Protein AF-A0A3S1BGU8-F1 (afdb_monomer_lite)

Structure (mmCIF, N/CA/C/O backbone):
data_AF-A0A3S1BGU8-F1
#
_entry.id   AF-A0A3S1BGU8-F1
#
loop_
_atom_site.group_PDB
_atom_site.id
_atom_site.type_symbol
_atom_site.label_atom_id
_atom_site.label_alt_id
_atom_site.label_comp_id
_atom_site.label_asym_id
_atom_site.label_entity_id
_atom_site.label_seq_id
_atom_site.pdbx_PDB_ins_code
_atom_site.Cartn_x
_atom_site.Cartn_y
_atom_site.Cartn_z
_atom_site.occupancy
_atom_site.B_iso_or_equiv
_atom_site.auth_seq_id
_atom_site.auth_comp_id
_atom_site.auth_asym_id
_atom_site.auth_atom_id
_atom_site.pdbx_PDB_model_num
ATOM 1 N N . MET A 1 1 ? -19.233 25.186 6.691 1.00 84.12 1 MET A N 1
ATOM 2 C CA . MET A 1 1 ? -18.270 24.069 6.848 1.00 84.12 1 MET A CA 1
ATOM 3 C C . MET A 1 1 ? -17.577 23.660 5.546 1.00 84.12 1 MET A C 1
ATOM 5 O O . MET A 1 1 ? -16.380 23.879 5.457 1.00 84.12 1 MET A O 1
ATOM 9 N N . MET A 1 2 ? -18.257 23.055 4.556 1.00 88.38 2 MET A N 1
ATOM 10 C CA . MET A 1 2 ? -17.567 22.490 3.374 1.00 88.38 2 MET A CA 1
ATOM 11 C C . MET A 1 2 ? -16.872 23.553 2.510 1.00 88.38 2 MET A C 1
ATOM 13 O O . MET A 1 2 ? -15.667 23.455 2.306 1.00 88.38 2 MET A O 1
ATOM 17 N N . ALA A 1 3 ? -17.598 24.595 2.090 1.00 91.06 3 ALA A N 1
ATOM 18 C CA . ALA A 1 3 ? -17.027 25.703 1.318 1.00 91.06 3 ALA A CA 1
ATOM 19 C C . ALA A 1 3 ? -15.934 26.458 2.098 1.00 91.06 3 ALA A C 1
ATOM 21 O O . ALA A 1 3 ? -14.850 26.694 1.585 1.00 91.06 3 ALA A O 1
ATOM 22 N N . GLU A 1 4 ? -16.184 26.760 3.373 1.00 92.56 4 GLU A N 1
ATOM 23 C CA . GLU A 1 4 ? -15.246 27.501 4.235 1.00 92.56 4 GLU A CA 1
ATOM 24 C C . GLU A 1 4 ? -13.922 26.764 4.484 1.00 92.56 4 GLU A C 1
ATOM 26 O O . GLU A 1 4 ? -12.903 27.404 4.716 1.00 92.56 4 GLU A O 1
ATOM 31 N N . ASN A 1 5 ? -13.929 25.426 4.457 1.00 90.12 5 ASN A N 1
ATOM 32 C CA . ASN A 1 5 ? -12.749 24.601 4.730 1.00 90.12 5 ASN A CA 1
ATOM 33 C C . ASN A 1 5 ? -12.210 23.903 3.472 1.00 90.12 5 ASN A C 1
ATOM 35 O O . ASN A 1 5 ? -11.378 23.006 3.592 1.00 90.12 5 ASN A O 1
ATOM 39 N N . ASN A 1 6 ? -12.681 24.286 2.278 1.00 91.12 6 ASN A N 1
ATOM 40 C CA . ASN A 1 6 ? -12.295 23.679 0.998 1.00 91.12 6 ASN A CA 1
ATOM 41 C C . ASN A 1 6 ? -12.425 22.143 0.980 1.00 91.12 6 ASN A C 1
ATOM 43 O O . ASN A 1 6 ? -11.588 21.432 0.422 1.00 91.12 6 ASN A O 1
ATOM 47 N N . ILE A 1 7 ? -13.477 21.616 1.608 1.00 91.62 7 ILE A N 1
ATOM 48 C CA . ILE A 1 7 ? -13.770 20.180 1.604 1.00 91.62 7 ILE A CA 1
ATOM 49 C C . ILE A 1 7 ? -14.556 19.856 0.334 1.00 91.62 7 ILE A C 1
ATOM 51 O O . ILE A 1 7 ? -15.540 20.525 0.023 1.00 91.62 7 ILE A O 1
ATOM 55 N N . SER A 1 8 ? -14.148 18.803 -0.379 1.00 93.00 8 SER A N 1
ATOM 56 C CA . SER A 1 8 ? -14.848 18.344 -1.583 1.00 93.00 8 SER A CA 1
ATOM 57 C C . SER A 1 8 ? -16.317 18.026 -1.292 1.00 93.00 8 SER A C 1
ATOM 59 O O . SER A 1 8 ? -16.625 17.227 -0.403 1.00 93.00 8 SER A O 1
ATOM 61 N N . PHE A 1 9 ? -17.226 18.579 -2.102 1.00 92.94 9 PHE A N 1
ATOM 62 C CA . PHE A 1 9 ? -18.659 18.270 -2.035 1.00 92.94 9 PHE A CA 1
ATOM 63 C C . PHE A 1 9 ? -18.966 16.785 -2.276 1.00 92.94 9 PHE A C 1
ATOM 65 O O . PHE A 1 9 ? -20.016 16.306 -1.856 1.00 92.94 9 PHE A O 1
ATOM 72 N N . TYR A 1 10 ? -18.028 16.029 -2.859 1.00 94.69 10 TYR A N 1
ATOM 73 C CA . TYR A 1 10 ? -18.126 14.574 -2.993 1.00 94.69 10 TYR A CA 1
ATOM 74 C C . TYR A 1 10 ? -18.288 13.856 -1.641 1.00 94.69 10 TYR A C 1
ATOM 76 O O . TYR A 1 10 ? -18.897 12.794 -1.566 1.00 94.69 10 TYR A O 1
ATOM 84 N N . VAL A 1 11 ? -17.782 14.442 -0.549 1.00 94.50 11 VAL A N 1
ATOM 85 C CA . VAL A 1 11 ? -17.866 13.859 0.801 1.00 94.50 11 VAL A CA 1
ATOM 86 C C . VAL A 1 11 ? -19.233 14.113 1.456 1.00 94.50 11 VAL A C 1
ATOM 88 O O . VAL A 1 11 ? -19.578 13.444 2.432 1.00 94.50 11 VAL A O 1
ATOM 91 N N . ALA A 1 12 ? -20.045 15.035 0.923 1.00 93.81 12 ALA A N 1
ATOM 92 C CA . ALA A 1 12 ? -21.294 15.467 1.550 1.00 93.81 12 ALA A CA 1
ATOM 93 C C . ALA A 1 12 ? -22.254 14.310 1.901 1.00 93.81 12 ALA A C 1
ATOM 95 O O . ALA A 1 12 ? -22.722 14.284 3.041 1.00 93.81 12 ALA A O 1
ATOM 96 N N . PRO A 1 13 ? -22.519 13.315 1.025 1.00 95.44 13 PRO A N 1
ATOM 97 C CA . PRO A 1 13 ? -23.411 12.206 1.369 1.00 95.44 13 PRO A CA 1
ATOM 98 C C . PRO A 1 13 ? -22.922 11.410 2.585 1.00 95.44 13 PRO A C 1
ATOM 100 O O . PRO A 1 13 ? -23.698 11.131 3.498 1.00 95.44 13 PRO A O 1
ATOM 103 N N . LYS A 1 14 ? -21.615 11.115 2.646 1.00 94.81 14 LYS A N 1
ATOM 104 C CA . LYS A 1 14 ? -21.026 10.350 3.752 1.00 94.81 14 LYS A CA 1
ATOM 105 C C . LYS A 1 14 ? -21.014 11.138 5.057 1.00 94.81 14 LYS A C 1
ATOM 107 O O . LYS A 1 14 ? -21.233 10.577 6.127 1.00 94.81 14 LYS A O 1
ATOM 112 N N . LEU A 1 15 ? -20.810 12.450 4.963 1.00 92.81 15 LEU A N 1
ATOM 113 C CA . LEU A 1 15 ? -20.942 13.353 6.098 1.00 92.81 15 LEU A CA 1
ATOM 114 C C . LEU A 1 15 ? -22.376 13.355 6.650 1.00 92.81 15 LEU A C 1
ATOM 116 O O . LEU A 1 15 ? -22.554 13.303 7.863 1.00 92.81 15 LEU A O 1
ATOM 120 N N . PHE A 1 16 ? -23.398 13.376 5.788 1.00 93.44 16 PHE A N 1
ATOM 121 C CA . PHE A 1 16 ? -24.792 13.303 6.235 1.00 93.44 16 PHE A CA 1
ATOM 122 C C . PHE A 1 16 ? -25.124 11.973 6.919 1.00 93.44 16 PHE A C 1
ATOM 124 O O . PHE A 1 16 ? -25.859 11.978 7.905 1.00 93.44 16 PHE A O 1
ATOM 131 N N . GLU A 1 17 ? -24.581 10.849 6.445 1.00 96.25 17 GLU A N 1
ATOM 132 C CA . GLU A 1 17 ? -24.692 9.564 7.151 1.00 96.25 17 GLU A CA 1
ATOM 133 C C . GLU A 1 17 ? -24.092 9.646 8.558 1.00 96.25 17 GLU A C 1
ATOM 135 O O . GLU A 1 17 ? -24.761 9.288 9.524 1.00 96.25 17 GLU A O 1
ATOM 140 N N . LEU A 1 18 ? -22.875 10.185 8.686 1.00 92.06 18 LEU A N 1
ATOM 141 C CA . LEU A 1 18 ? -22.220 10.361 9.983 1.00 92.06 18 LEU A CA 1
ATOM 142 C C . LEU A 1 18 ? -23.052 11.238 10.926 1.00 92.06 18 LEU A C 1
ATOM 144 O O . LEU A 1 18 ? -23.258 10.869 12.077 1.00 92.06 18 LEU A O 1
ATOM 148 N N . ILE A 1 19 ? -23.572 12.368 10.439 1.00 91.25 19 ILE A N 1
ATOM 149 C CA . ILE A 1 19 ? -24.415 13.270 11.237 1.00 91.25 19 ILE A CA 1
ATOM 150 C C . ILE A 1 19 ? -25.668 12.543 11.741 1.00 91.25 19 ILE A C 1
ATOM 152 O O . ILE A 1 19 ? -26.011 12.670 12.916 1.00 91.25 19 ILE A O 1
ATOM 156 N N . ARG A 1 20 ? -26.338 11.758 10.886 1.00 94.75 20 ARG A N 1
ATOM 157 C CA . ARG A 1 20 ? -27.518 10.975 11.289 1.00 94.75 20 ARG A CA 1
ATOM 158 C C . ARG A 1 20 ? -27.172 9.953 12.364 1.00 94.75 20 ARG A C 1
ATOM 160 O O . ARG A 1 20 ? -27.894 9.861 13.352 1.00 94.75 20 ARG A O 1
ATOM 167 N N . GLU A 1 21 ? -26.070 9.228 12.206 1.00 94.44 21 GLU A N 1
ATOM 168 C CA . GLU A 1 21 ? -25.612 8.263 13.208 1.00 94.44 21 GLU A CA 1
ATOM 169 C C . GLU A 1 21 ? -25.281 8.940 14.543 1.00 94.44 21 GLU A C 1
ATOM 171 O O . GLU A 1 21 ? -25.770 8.505 15.583 1.00 94.44 21 GLU A O 1
ATOM 176 N N . CYS A 1 22 ? -24.544 10.053 14.526 1.00 90.44 22 CYS A N 1
ATOM 177 C CA . CYS A 1 22 ? -24.235 10.815 15.736 1.00 90.44 22 CYS A CA 1
ATOM 178 C C . CYS A 1 22 ? -25.489 11.401 16.406 1.00 90.44 22 CYS A C 1
ATOM 180 O O . CYS A 1 22 ? -25.532 11.512 17.627 1.00 90.44 22 CYS A O 1
ATOM 182 N N . SER A 1 23 ? -26.523 11.750 15.633 1.00 92.50 23 SER A N 1
ATOM 183 C CA . SER A 1 23 ? -27.773 12.308 16.168 1.00 92.50 23 SER A CA 1
ATOM 184 C C . SER A 1 23 ? -28.643 11.303 16.933 1.00 92.50 23 SER A C 1
ATOM 186 O O . SER A 1 23 ? -29.589 11.714 17.603 1.00 92.50 23 SER A O 1
ATOM 188 N N . LYS A 1 24 ? -28.323 9.999 16.876 1.00 96.19 24 LYS A N 1
ATOM 189 C CA . LYS A 1 24 ? -29.040 8.954 17.628 1.00 96.19 24 LYS A CA 1
ATOM 190 C C . LYS A 1 24 ? -28.875 9.083 19.144 1.00 96.19 24 LYS A C 1
ATOM 192 O O . LYS A 1 24 ? -29.743 8.613 19.873 1.00 96.19 24 LYS A O 1
ATOM 197 N N . ASP A 1 25 ? -27.805 9.731 19.609 1.00 95.25 25 ASP A N 1
ATOM 198 C CA . ASP A 1 25 ? -27.589 10.064 21.021 1.00 95.25 25 ASP A CA 1
ATOM 199 C C . ASP A 1 25 ? -27.311 11.573 21.175 1.00 95.25 25 ASP A C 1
ATOM 201 O O . ASP A 1 25 ? -26.157 12.018 21.132 1.00 95.25 25 ASP A O 1
ATOM 205 N N . PRO A 1 26 ? -28.368 12.388 21.351 1.00 91.75 26 PRO A N 1
ATOM 206 C CA . PRO A 1 26 ? -28.236 13.836 21.483 1.00 91.75 26 PRO A CA 1
ATOM 207 C C . PRO A 1 26 ? -27.404 14.270 22.694 1.00 91.75 26 PRO A C 1
ATOM 209 O O . PRO A 1 26 ? -26.744 15.306 22.638 1.00 91.75 26 PRO A O 1
ATOM 212 N N . ASN A 1 27 ? -27.415 13.487 23.778 1.00 93.88 27 ASN A N 1
ATOM 213 C CA . ASN A 1 27 ? -26.681 13.814 24.999 1.00 93.88 27 ASN A CA 1
ATOM 214 C C . ASN A 1 27 ? -25.179 13.614 24.786 1.00 93.88 27 ASN A C 1
ATOM 216 O O . ASN A 1 27 ? -24.385 14.503 25.103 1.00 93.88 27 ASN A O 1
ATOM 220 N N . ALA A 1 28 ? -24.789 12.484 24.186 1.00 90.00 28 ALA A N 1
ATOM 221 C CA . ALA A 1 28 ? -23.401 12.243 23.809 1.00 90.00 28 ALA A CA 1
ATOM 222 C C . ALA A 1 28 ? -22.912 13.303 22.812 1.00 90.00 28 ALA A C 1
ATOM 224 O O . ALA A 1 28 ? -21.849 13.890 23.026 1.00 90.00 28 ALA A O 1
ATOM 225 N N . LEU A 1 29 ? -23.710 13.613 21.781 1.00 90.06 29 LEU A N 1
ATOM 226 C CA . LEU A 1 29 ? -23.387 14.632 20.779 1.00 90.06 29 LEU A CA 1
ATOM 227 C C . LEU A 1 29 ? -23.178 16.021 21.397 1.00 90.06 29 LEU A C 1
ATOM 229 O O . LEU A 1 29 ? -22.225 16.705 21.037 1.00 90.06 29 LEU A O 1
ATOM 233 N N . ALA A 1 30 ? -24.022 16.428 22.346 1.00 92.00 30 ALA A N 1
ATOM 234 C CA . ALA A 1 30 ? -23.887 17.715 23.029 1.00 92.00 30 ALA A CA 1
ATOM 235 C C . ALA A 1 30 ? -22.629 17.794 23.911 1.00 92.00 30 ALA A C 1
ATOM 237 O O . ALA A 1 30 ? -22.101 18.880 24.142 1.00 92.00 30 ALA A O 1
ATOM 238 N N . SER A 1 31 ? -22.145 16.651 24.401 1.00 90.25 31 SER A N 1
ATOM 239 C CA . SER A 1 31 ? -20.952 16.569 25.249 1.00 90.25 31 SER A CA 1
ATOM 240 C C . SER A 1 31 ? -19.644 16.376 24.473 1.00 90.25 31 SER A C 1
ATOM 242 O O . SER A 1 31 ? -18.562 16.496 25.053 1.00 90.25 31 SER A O 1
ATOM 244 N N . VAL A 1 32 ? -19.715 16.051 23.175 1.00 86.94 32 VAL A N 1
ATOM 245 C CA . VAL A 1 32 ? -18.527 15.697 22.396 1.00 86.94 32 VAL A CA 1
ATOM 246 C C . VAL A 1 32 ? -17.694 16.942 22.094 1.00 86.94 32 VAL A C 1
ATOM 248 O O . VAL A 1 32 ? -18.168 17.929 21.538 1.00 86.94 32 VAL A O 1
ATOM 251 N N . SER A 1 33 ? -16.412 16.884 22.440 1.00 88.25 33 SER A N 1
ATOM 252 C CA . SER A 1 33 ? -15.420 17.883 22.059 1.00 88.25 33 SER A CA 1
ATOM 253 C C . SER A 1 33 ? -14.175 17.159 21.582 1.00 88.25 33 SER A C 1
ATOM 255 O O . SER A 1 33 ? -13.709 16.208 22.214 1.00 88.25 33 SER A O 1
ATOM 257 N N . LEU A 1 34 ? -13.664 17.572 20.427 1.00 88.56 34 LEU A N 1
ATOM 258 C CA . LEU A 1 34 ? -12.485 16.975 19.827 1.00 88.56 34 LEU A CA 1
ATOM 259 C C . LEU A 1 34 ? -11.652 18.070 19.176 1.00 88.56 34 LEU A C 1
ATOM 261 O O . LEU A 1 34 ? -11.988 18.578 18.108 1.00 88.56 34 LEU A O 1
ATOM 265 N N . ASP A 1 35 ? -10.552 18.436 19.824 1.00 93.50 35 ASP A N 1
ATOM 266 C CA . ASP A 1 35 ? -9.579 19.330 19.219 1.00 93.50 35 ASP A CA 1
ATOM 267 C C . ASP A 1 35 ? -8.741 18.593 18.161 1.00 93.50 35 ASP A C 1
ATOM 269 O O . ASP A 1 35 ? -8.677 17.360 18.102 1.00 93.50 35 ASP A O 1
ATOM 273 N N . ARG A 1 36 ? -8.053 19.370 17.322 1.00 94.06 36 ARG A N 1
ATOM 274 C CA . ARG A 1 36 ? -7.229 18.854 16.223 1.00 94.06 36 ARG A CA 1
ATOM 275 C C . ARG A 1 36 ? -6.147 17.874 16.694 1.00 94.06 36 ARG A C 1
ATOM 277 O O . ARG A 1 36 ? -5.895 16.883 16.010 1.00 94.06 36 ARG A O 1
ATOM 284 N N . CYS A 1 37 ? -5.484 18.147 17.817 1.00 94.50 37 CYS A N 1
ATOM 285 C CA . CYS A 1 37 ? -4.396 17.307 18.316 1.00 94.50 37 CYS A CA 1
ATOM 286 C C . CYS A 1 37 ? -4.945 15.987 18.857 1.00 94.50 37 CYS A C 1
ATOM 288 O O . CYS A 1 37 ? -4.414 14.926 18.524 1.00 94.50 37 CYS A O 1
ATOM 290 N N . THR A 1 38 ? -6.047 16.034 19.605 1.00 94.25 38 THR A N 1
ATOM 291 C CA . THR A 1 38 ? -6.728 14.826 20.085 1.00 94.25 38 THR A CA 1
ATOM 292 C C . THR A 1 38 ? -7.284 13.996 18.926 1.00 94.25 38 THR A C 1
ATOM 294 O O . THR A 1 38 ? -7.137 12.772 18.934 1.00 94.25 38 THR A O 1
ATOM 297 N N . ALA A 1 39 ? -7.855 14.630 17.896 1.00 93.75 39 ALA A N 1
ATOM 298 C CA . ALA A 1 39 ? -8.300 13.948 16.680 1.00 93.75 39 ALA A CA 1
ATOM 299 C C . ALA A 1 39 ? -7.140 13.219 15.989 1.00 93.75 39 ALA A C 1
ATOM 301 O O . ALA A 1 39 ? -7.226 12.018 15.742 1.00 93.75 39 ALA A O 1
ATOM 302 N N . ALA A 1 40 ? -6.030 13.920 15.731 1.00 94.56 40 ALA A N 1
ATOM 303 C CA . ALA A 1 40 ? -4.852 13.342 15.089 1.00 94.56 40 ALA A CA 1
ATOM 304 C C . ALA A 1 40 ? -4.254 12.187 15.908 1.00 94.56 40 ALA A C 1
ATOM 306 O O . ALA A 1 40 ? -3.910 11.144 15.352 1.00 94.56 40 ALA A O 1
ATOM 307 N N . TYR A 1 41 ? -4.176 12.345 17.232 1.00 95.44 41 TYR A N 1
ATOM 308 C CA . TYR A 1 41 ? -3.692 11.306 18.135 1.00 95.44 41 TYR A CA 1
ATOM 309 C C . TYR A 1 41 ? -4.581 10.057 18.089 1.00 95.44 41 TYR A C 1
ATOM 311 O O . TYR A 1 41 ? -4.076 8.955 17.887 1.00 95.44 41 TYR A O 1
ATOM 319 N N . LYS A 1 42 ? -5.906 10.214 18.217 1.00 95.06 42 LYS A N 1
ATOM 320 C CA . LYS A 1 42 ? -6.861 9.093 18.169 1.00 95.06 42 LYS A CA 1
ATOM 321 C C . LYS A 1 42 ? -6.887 8.410 16.803 1.00 95.06 42 LYS A C 1
ATOM 323 O O . LYS A 1 42 ? -7.005 7.189 16.743 1.00 95.06 42 LYS A O 1
ATOM 328 N N . LEU A 1 43 ? -6.749 9.168 15.716 1.00 94.38 43 LEU A N 1
ATOM 329 C CA . LEU A 1 43 ? -6.641 8.603 14.372 1.00 94.38 43 LEU A CA 1
ATOM 330 C C . LEU A 1 43 ? -5.374 7.759 14.229 1.00 94.38 43 LEU A C 1
ATOM 332 O O . LEU A 1 43 ? -5.460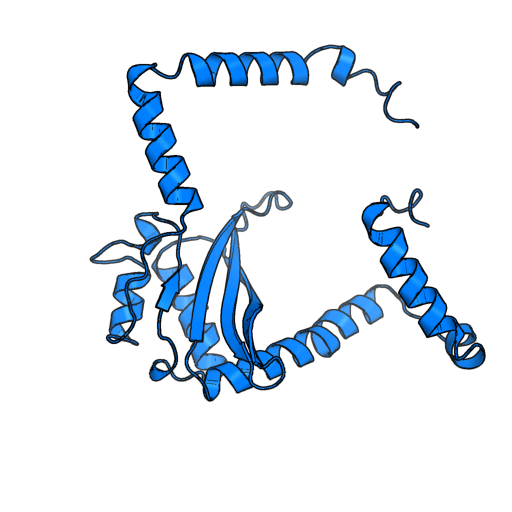 6.618 13.789 1.00 94.38 43 LEU A O 1
ATOM 336 N N . LYS A 1 44 ? -4.217 8.284 14.646 1.00 91.50 44 LYS A N 1
ATOM 337 C CA . LYS A 1 44 ? -2.930 7.595 14.495 1.00 91.50 44 LYS A CA 1
ATOM 338 C C . LYS A 1 44 ? -2.786 6.388 15.424 1.00 91.50 44 LYS A C 1
ATOM 340 O O . LYS A 1 44 ? -2.412 5.316 14.970 1.00 91.50 44 LYS A O 1
ATOM 345 N N . TYR A 1 45 ? -3.060 6.562 16.712 1.00 93.88 45 TYR A N 1
ATOM 346 C CA . TYR A 1 45 ? -2.762 5.555 17.739 1.00 93.88 45 TYR A CA 1
ATOM 347 C C . TYR A 1 45 ? -3.979 4.740 18.181 1.00 93.88 45 TYR A C 1
ATOM 349 O O . TYR A 1 45 ? -3.829 3.794 18.944 1.00 93.88 45 TYR A O 1
ATOM 357 N N . GLY A 1 46 ? -5.182 5.111 17.741 1.00 94.88 46 GLY A N 1
ATOM 358 C CA . GLY A 1 46 ? -6.399 4.339 17.974 1.00 94.88 46 GLY A CA 1
ATOM 359 C C . GLY A 1 46 ? -6.851 3.648 16.696 1.00 94.88 46 GLY A C 1
ATOM 360 O O . GLY A 1 46 ? -6.669 2.448 16.531 1.00 94.88 46 GLY A O 1
ATOM 361 N N . VAL A 1 47 ? -7.431 4.423 15.779 1.00 93.38 47 VAL A N 1
ATOM 362 C CA . VAL A 1 47 ? -8.098 3.886 14.583 1.00 93.38 47 VAL A CA 1
ATOM 363 C C . VAL A 1 47 ? -7.106 3.191 13.649 1.00 93.38 47 VAL A C 1
ATOM 365 O O . VAL A 1 47 ? -7.299 2.028 13.308 1.00 93.38 47 VAL A O 1
ATOM 368 N N . SER A 1 48 ? -6.027 3.875 13.260 1.00 91.50 48 SER A N 1
ATOM 369 C CA . SER A 1 48 ? -5.023 3.323 12.345 1.00 91.50 48 SER A CA 1
ATOM 370 C C . SER A 1 48 ? -4.310 2.108 12.939 1.00 91.50 48 SER A C 1
ATOM 372 O O . SER A 1 48 ? -4.101 1.131 12.229 1.00 91.50 48 SER A O 1
ATOM 374 N N . ASP A 1 49 ? -3.959 2.155 14.226 1.00 91.50 49 ASP A N 1
ATOM 375 C CA . ASP A 1 49 ? -3.312 1.041 14.928 1.00 91.50 49 ASP A CA 1
ATOM 376 C C . ASP A 1 49 ? -4.222 -0.196 14.993 1.00 91.50 49 ASP A C 1
ATOM 378 O O . ASP A 1 49 ? -3.774 -1.307 14.717 1.00 91.50 49 ASP A O 1
ATOM 382 N N . PHE A 1 50 ? -5.516 -0.006 15.274 1.00 93.75 50 PHE A N 1
ATOM 383 C CA . PHE A 1 50 ? -6.497 -1.091 15.290 1.00 93.75 50 PHE A CA 1
ATOM 384 C C . PHE A 1 50 ? -6.596 -1.803 13.934 1.00 93.75 50 PHE A C 1
ATOM 386 O O . PHE A 1 50 ? -6.496 -3.030 13.876 1.00 93.75 50 PHE A O 1
ATOM 393 N N . PHE A 1 51 ? -6.748 -1.046 12.840 1.00 92.19 51 PHE A N 1
ATOM 394 C CA . PHE A 1 51 ? -6.821 -1.631 11.499 1.00 92.19 51 PHE A CA 1
ATOM 395 C C . PHE A 1 51 ? -5.507 -2.309 11.096 1.00 92.19 51 PHE A C 1
ATOM 397 O O . PHE A 1 51 ? -5.535 -3.446 10.630 1.00 92.19 51 PHE A O 1
ATOM 404 N N . ALA A 1 52 ? -4.363 -1.659 11.334 1.00 92.19 52 ALA A N 1
ATOM 405 C CA . ALA A 1 52 ? -3.055 -2.222 11.009 1.00 92.19 52 ALA A CA 1
ATOM 406 C C . ALA A 1 52 ? -2.811 -3.550 11.739 1.00 92.19 52 ALA A C 1
ATOM 408 O O . ALA A 1 52 ? -2.406 -4.526 11.112 1.00 92.19 52 ALA A O 1
ATOM 409 N N . LYS A 1 53 ? -3.123 -3.628 13.040 1.00 93.12 53 LYS A N 1
ATOM 410 C CA . LYS A 1 53 ? -3.009 -4.872 13.820 1.00 93.12 53 LYS A CA 1
ATOM 411 C C . LYS A 1 53 ? -3.890 -5.985 13.267 1.00 93.12 53 LYS A C 1
ATOM 413 O O . LYS A 1 53 ? -3.418 -7.111 13.147 1.00 93.12 53 LYS A O 1
ATOM 418 N N . GLY A 1 54 ? -5.133 -5.675 12.896 1.00 92.94 54 GLY A N 1
ATOM 419 C CA . GLY A 1 54 ? -6.032 -6.650 12.273 1.00 92.94 54 GLY A CA 1
ATOM 420 C C . GLY A 1 54 ? -5.442 -7.242 10.990 1.00 92.94 54 GLY A C 1
ATOM 421 O O . GLY A 1 54 ? -5.405 -8.460 10.831 1.00 92.94 54 GLY A O 1
ATOM 422 N N . ILE A 1 55 ? -4.901 -6.382 10.124 1.00 94.12 55 ILE A N 1
ATOM 423 C CA . ILE A 1 55 ? -4.237 -6.793 8.882 1.00 94.12 55 ILE A CA 1
ATOM 424 C C . ILE A 1 55 ? -2.989 -7.640 9.182 1.00 94.12 55 ILE A C 1
ATOM 426 O O . ILE A 1 55 ? -2.816 -8.709 8.600 1.00 94.12 55 ILE A O 1
ATOM 430 N N . ILE A 1 56 ? -2.138 -7.206 10.117 1.00 95.31 56 ILE A N 1
ATOM 431 C CA . ILE A 1 56 ? -0.899 -7.905 10.494 1.00 95.31 56 ILE A CA 1
ATOM 432 C C . ILE A 1 56 ? -1.182 -9.323 11.012 1.00 95.31 56 ILE A C 1
ATOM 434 O O . ILE A 1 56 ? -0.466 -10.259 10.655 1.00 95.31 56 ILE A O 1
ATOM 438 N N . GLU A 1 57 ? -2.225 -9.519 11.821 1.00 94.12 57 GLU A N 1
ATOM 439 C CA . GLU A 1 57 ? -2.599 -10.857 12.299 1.00 94.12 57 GLU A CA 1
ATOM 440 C C . GLU A 1 57 ? -3.036 -11.783 11.151 1.00 94.12 57 GLU A C 1
ATOM 442 O O . GLU A 1 57 ? -2.664 -12.962 11.124 1.00 94.12 57 GLU A O 1
ATOM 447 N N . CYS A 1 58 ? -3.735 -11.255 10.140 1.00 92.75 58 CYS A N 1
ATOM 448 C CA . CYS A 1 58 ? -4.002 -12.002 8.910 1.00 92.75 58 CYS A CA 1
ATOM 449 C C . CYS A 1 58 ? -2.695 -12.351 8.181 1.00 92.75 58 CYS A C 1
ATOM 451 O O . CYS A 1 58 ? -2.459 -13.516 7.866 1.00 92.75 58 CYS A O 1
ATOM 453 N N . MET A 1 59 ? -1.788 -11.386 8.002 1.00 94.69 59 MET A N 1
ATOM 454 C CA . MET A 1 59 ? -0.499 -11.602 7.328 1.00 94.69 59 MET A CA 1
ATOM 455 C C . MET A 1 59 ? 0.370 -12.675 7.999 1.00 94.69 59 MET A C 1
ATOM 457 O O . MET A 1 59 ? 1.149 -13.356 7.329 1.00 94.69 59 MET A O 1
ATOM 461 N N . LYS A 1 60 ? 0.242 -12.864 9.317 1.00 95.94 60 LYS A N 1
ATOM 462 C CA . LYS A 1 60 ? 0.948 -13.920 10.060 1.00 95.94 60 LYS A CA 1
ATOM 463 C C . LYS A 1 60 ? 0.403 -15.322 9.808 1.00 95.94 60 LYS A C 1
ATOM 465 O O . LYS A 1 60 ? 1.139 -16.298 9.969 1.00 95.94 60 LYS A O 1
ATOM 470 N N . THR A 1 61 ? -0.863 -15.440 9.422 1.00 94.12 61 THR A N 1
ATOM 471 C CA . THR A 1 61 ? -1.591 -16.716 9.417 1.00 94.12 61 THR A CA 1
ATOM 472 C C . THR A 1 61 ? -1.991 -17.195 8.027 1.00 94.12 61 THR A C 1
ATOM 474 O O . THR A 1 61 ? -2.180 -18.399 7.854 1.00 94.12 61 THR A O 1
ATOM 477 N N . CYS A 1 62 ? -2.073 -16.310 7.030 1.00 93.88 62 CYS A N 1
ATOM 478 C CA . CYS A 1 62 ? -2.473 -16.670 5.673 1.00 93.88 62 CYS A CA 1
ATOM 479 C C . CYS A 1 62 ? -1.482 -16.198 4.595 1.00 93.88 62 CYS A C 1
ATOM 481 O O . CYS A 1 62 ? -0.657 -15.318 4.847 1.00 93.88 62 CYS A O 1
ATOM 483 N N . PRO A 1 63 ? -1.542 -16.788 3.385 1.00 95.81 63 PRO A N 1
ATOM 484 C CA . PRO A 1 63 ? -0.767 -16.320 2.243 1.00 95.81 63 PRO A CA 1
ATOM 485 C C . PRO A 1 63 ? -1.175 -14.906 1.808 1.00 95.81 63 PRO A C 1
ATOM 487 O O . PRO A 1 63 ? -2.365 -14.589 1.752 1.00 95.81 63 PRO A O 1
ATOM 490 N N . ILE A 1 64 ? -0.189 -14.084 1.447 1.00 96.12 64 ILE A N 1
ATOM 491 C CA . ILE A 1 64 ? -0.375 -12.676 1.077 1.00 96.12 64 ILE A CA 1
ATOM 492 C C . ILE A 1 64 ? 0.383 -12.300 -0.198 1.00 96.12 64 ILE A C 1
ATOM 494 O O . ILE A 1 64 ? 1.401 -12.903 -0.533 1.00 96.12 64 ILE A O 1
ATOM 498 N N . SER A 1 65 ? -0.072 -11.242 -0.864 1.00 95.44 65 SER A N 1
ATOM 499 C CA . SER A 1 65 ? 0.679 -10.532 -1.904 1.00 95.44 65 SER A CA 1
ATOM 500 C C . SER A 1 65 ? 0.832 -9.067 -1.523 1.00 95.44 65 SER A C 1
ATOM 502 O O . SER A 1 65 ? -0.114 -8.465 -1.024 1.00 95.44 65 SER A O 1
ATOM 504 N N . LEU A 1 66 ? 1.994 -8.475 -1.783 1.00 94.19 66 LEU A N 1
ATOM 505 C CA . LEU A 1 66 ? 2.223 -7.047 -1.560 1.00 94.19 66 LEU A CA 1
ATOM 506 C C . LEU A 1 66 ? 2.148 -6.281 -2.878 1.00 94.19 66 LEU A C 1
ATOM 508 O O . LEU A 1 66 ? 2.676 -6.743 -3.886 1.00 94.19 66 LEU A O 1
ATOM 512 N N . ASN A 1 67 ? 1.548 -5.094 -2.859 1.00 92.19 67 ASN A N 1
ATOM 513 C CA . ASN A 1 67 ? 1.610 -4.140 -3.963 1.00 92.19 67 ASN A CA 1
ATOM 514 C C . ASN A 1 67 ? 2.306 -2.887 -3.451 1.00 92.19 67 ASN A C 1
ATOM 516 O O . ASN A 1 67 ? 1.857 -2.278 -2.478 1.00 92.19 67 ASN A O 1
ATOM 520 N N . ILE A 1 68 ? 3.422 -2.541 -4.082 1.00 89.25 68 ILE A N 1
ATOM 521 C CA . ILE A 1 68 ? 4.337 -1.531 -3.570 1.00 89.25 68 ILE A CA 1
ATOM 522 C C . ILE A 1 68 ? 4.580 -0.492 -4.648 1.00 89.25 68 ILE A C 1
ATOM 524 O O . ILE A 1 68 ? 5.025 -0.822 -5.748 1.00 89.25 68 ILE A O 1
ATOM 528 N N . ASP A 1 69 ? 4.312 0.759 -4.293 1.00 87.12 69 ASP A N 1
ATOM 529 C CA . ASP A 1 69 ? 4.465 1.899 -5.185 1.00 87.12 69 ASP A CA 1
ATOM 530 C C . ASP A 1 69 ? 5.237 3.034 -4.508 1.00 87.12 69 ASP A C 1
ATOM 532 O O . ASP A 1 69 ? 5.125 3.264 -3.299 1.00 87.12 69 ASP A O 1
ATOM 536 N N . GLU A 1 70 ? 6.047 3.734 -5.298 1.00 85.75 70 GLU A N 1
ATOM 537 C CA . GLU A 1 70 ? 6.874 4.846 -4.847 1.00 85.75 70 GLU A CA 1
ATOM 538 C C . GLU A 1 70 ? 6.326 6.166 -5.386 1.00 85.75 70 GLU A C 1
ATOM 540 O O . GLU A 1 70 ? 6.486 6.499 -6.557 1.00 85.75 70 GLU A O 1
ATOM 545 N N . GLY A 1 71 ? 5.720 6.953 -4.499 1.00 77.19 71 GLY A N 1
ATOM 546 C CA . GLY A 1 71 ? 5.251 8.297 -4.810 1.00 77.19 71 GLY A CA 1
ATOM 547 C C . GLY A 1 71 ? 6.249 9.371 -4.378 1.00 77.19 71 GLY A C 1
ATOM 548 O O . GLY A 1 71 ? 6.881 9.277 -3.324 1.00 77.19 71 GLY A O 1
ATOM 549 N N . THR A 1 72 ? 6.338 10.458 -5.144 1.00 70.12 72 THR A N 1
ATOM 550 C CA . THR A 1 72 ? 7.007 11.685 -4.684 1.00 70.12 72 THR A CA 1
ATOM 551 C C . THR A 1 72 ? 5.993 12.571 -3.966 1.00 70.12 72 THR A C 1
ATOM 553 O O . THR A 1 72 ? 4.910 12.826 -4.489 1.00 70.12 72 THR A O 1
ATOM 556 N N . SER A 1 73 ? 6.320 13.047 -2.762 1.00 63.59 73 SER A N 1
ATOM 557 C CA . SER A 1 73 ? 5.451 14.001 -2.067 1.00 63.59 73 SER A CA 1
ATOM 558 C C . SER A 1 73 ? 5.677 15.420 -2.607 1.00 63.59 73 SER A C 1
ATOM 560 O O . SER A 1 73 ? 6.709 16.035 -2.344 1.00 63.59 73 SER A O 1
ATOM 562 N N . ASP A 1 74 ? 4.688 15.962 -3.325 1.00 53.09 74 ASP A N 1
ATOM 563 C CA . ASP A 1 74 ? 4.705 17.328 -3.895 1.00 53.09 74 ASP A CA 1
ATOM 564 C C . ASP A 1 74 ? 4.757 18.449 -2.830 1.00 53.09 74 ASP A C 1
ATOM 566 O O . ASP A 1 74 ? 4.953 19.619 -3.147 1.00 53.09 74 ASP A O 1
ATOM 570 N N . VAL A 1 75 ? 4.569 18.114 -1.548 1.00 53.41 75 VAL A N 1
ATOM 571 C CA . VAL A 1 75 ? 4.367 19.089 -0.458 1.00 53.41 75 VAL A CA 1
ATOM 572 C C . VAL A 1 75 ? 5.672 19.467 0.261 1.00 53.41 75 VAL A C 1
ATOM 574 O O . VAL A 1 75 ? 5.694 20.431 1.023 1.00 53.41 75 VAL A O 1
ATOM 577 N N . SER A 1 76 ? 6.778 18.744 0.047 1.00 46.97 76 SER A N 1
ATOM 578 C CA . SER A 1 76 ? 8.046 19.038 0.732 1.00 46.97 76 SER A CA 1
ATOM 579 C C . SER A 1 76 ? 9.098 19.590 -0.228 1.00 46.97 76 SER A C 1
ATOM 581 O O . SER A 1 76 ? 9.468 18.944 -1.203 1.00 46.97 76 SER A O 1
ATOM 583 N N . SER A 1 77 ? 9.689 20.737 0.112 1.00 53.59 77 SER A N 1
ATOM 584 C CA . SER A 1 77 ? 10.885 21.300 -0.539 1.00 53.59 77 SER A CA 1
ATOM 585 C C . SER A 1 77 ? 12.137 20.404 -0.444 1.00 53.59 77 SER A C 1
ATOM 587 O O . SER A 1 77 ? 13.214 20.809 -0.870 1.00 53.59 77 SER A O 1
ATOM 589 N N . ASN A 1 78 ? 12.003 19.193 0.113 1.00 59.50 78 ASN A N 1
ATOM 590 C CA . ASN A 1 78 ? 13.082 18.260 0.430 1.00 59.50 78 ASN A CA 1
ATOM 591 C C . ASN A 1 78 ? 13.033 16.955 -0.393 1.00 59.50 78 ASN A C 1
ATOM 593 O O . ASN A 1 78 ? 13.757 16.023 -0.052 1.00 59.50 78 ASN A O 1
ATOM 597 N N . ASN A 1 79 ? 12.207 16.855 -1.448 1.00 63.91 79 ASN A N 1
ATOM 598 C CA . ASN A 1 79 ? 12.088 15.652 -2.295 1.00 63.91 79 ASN A CA 1
ATOM 599 C C . ASN A 1 79 ? 11.842 14.352 -1.499 1.00 63.91 79 ASN A C 1
ATOM 601 O O . ASN A 1 79 ? 12.385 13.296 -1.832 1.00 63.91 79 ASN A O 1
ATOM 605 N N . LYS A 1 80 ? 11.041 14.412 -0.426 1.00 74.25 80 LYS A N 1
ATOM 606 C CA . LYS A 1 80 ? 10.679 13.211 0.334 1.00 74.25 80 LYS A CA 1
ATOM 607 C C . LYS A 1 80 ? 9.846 12.274 -0.536 1.00 74.25 80 LYS A C 1
ATOM 609 O O . LYS A 1 80 ? 8.862 12.696 -1.156 1.00 74.25 80 LYS A O 1
ATOM 614 N N . LYS A 1 81 ? 10.224 11.001 -0.540 1.00 82.62 81 LYS A N 1
ATOM 615 C CA . LYS A 1 81 ? 9.513 9.930 -1.235 1.00 82.62 81 LYS A CA 1
ATOM 616 C C . LYS A 1 81 ? 8.689 9.146 -0.223 1.00 82.62 81 LYS A C 1
ATOM 618 O O . LYS A 1 81 ? 9.077 9.030 0.937 1.00 82.62 81 LYS A O 1
ATOM 623 N N . VAL A 1 82 ? 7.542 8.637 -0.642 1.00 88.56 82 VAL A N 1
ATOM 624 C CA . VAL A 1 82 ? 6.665 7.817 0.195 1.00 88.56 82 VAL A CA 1
ATOM 625 C C . VAL A 1 82 ? 6.471 6.484 -0.501 1.00 88.56 82 VAL A C 1
ATOM 627 O O . VAL A 1 82 ? 6.021 6.434 -1.642 1.00 88.56 82 VAL A O 1
ATOM 630 N N . LEU A 1 83 ? 6.813 5.412 0.202 1.00 89.56 83 LEU A N 1
ATOM 631 C CA . LEU A 1 83 ? 6.539 4.051 -0.219 1.00 89.56 83 LEU A CA 1
ATOM 632 C C . LEU A 1 83 ? 5.158 3.657 0.301 1.00 89.56 83 LEU A C 1
ATOM 634 O O . LEU A 1 83 ? 4.969 3.493 1.510 1.00 89.56 83 LEU A O 1
ATOM 638 N N . ALA A 1 84 ? 4.192 3.535 -0.601 1.00 92.00 84 ALA A N 1
ATOM 639 C CA . ALA A 1 84 ? 2.879 3.002 -0.282 1.00 92.00 84 ALA A CA 1
ATOM 640 C C . ALA A 1 84 ? 2.927 1.475 -0.369 1.00 92.00 84 ALA A C 1
ATOM 642 O O . ALA A 1 84 ? 3.358 0.916 -1.377 1.00 92.00 84 ALA A O 1
ATOM 643 N N . VAL A 1 85 ? 2.481 0.805 0.691 1.00 93.31 85 VAL A N 1
ATOM 644 C CA . VAL A 1 85 ? 2.416 -0.654 0.768 1.00 93.31 85 VAL A CA 1
ATOM 645 C C . VAL A 1 85 ? 0.962 -1.057 0.949 1.00 93.31 85 VAL A C 1
ATOM 647 O O . VAL A 1 85 ? 0.342 -0.762 1.974 1.00 93.31 85 VAL A O 1
ATOM 650 N N . LEU A 1 86 ? 0.420 -1.740 -0.053 1.00 95.12 86 LEU A N 1
ATOM 651 C CA . LEU A 1 86 ? -0.865 -2.419 0.033 1.00 95.12 86 LEU A CA 1
ATOM 652 C C . LEU A 1 86 ? -0.627 -3.918 0.194 1.00 95.12 86 LEU A C 1
ATOM 654 O O . LEU A 1 86 ? 0.347 -4.465 -0.329 1.00 95.12 86 LEU A O 1
ATOM 658 N N . VAL A 1 87 ? -1.538 -4.587 0.887 1.00 96.31 87 VAL A N 1
ATOM 659 C CA . VAL A 1 87 ? -1.531 -6.040 1.034 1.00 96.31 87 VAL A CA 1
ATOM 660 C C . VAL A 1 87 ? -2.824 -6.623 0.493 1.00 96.31 87 VAL A C 1
ATOM 662 O O . VAL A 1 87 ? -3.918 -6.145 0.790 1.00 96.31 87 VAL A O 1
ATOM 665 N N . SER A 1 88 ? -2.672 -7.666 -0.311 1.00 96.12 88 SER A N 1
ATOM 666 C CA . SER A 1 88 ? -3.754 -8.474 -0.848 1.00 96.12 88 SER A CA 1
ATOM 667 C C . SER A 1 88 ? -3.784 -9.816 -0.127 1.00 96.12 88 SER A C 1
ATOM 669 O O . SER A 1 88 ? -2.769 -10.515 -0.084 1.00 96.12 88 SER A O 1
ATOM 671 N N . TYR A 1 89 ? -4.931 -10.182 0.436 1.00 95.44 89 TYR A N 1
ATOM 672 C CA . TYR A 1 89 ? -5.115 -11.442 1.157 1.00 95.44 89 TYR A CA 1
ATOM 673 C C . TYR A 1 89 ? -6.576 -11.899 1.100 1.00 95.44 89 TYR A C 1
ATOM 675 O O . TYR A 1 89 ? -7.480 -11.104 0.840 1.00 95.44 89 TYR A O 1
ATOM 683 N N . PHE A 1 90 ? -6.825 -13.188 1.332 1.00 94.50 90 PHE A N 1
ATOM 684 C CA . PHE A 1 90 ? -8.190 -13.702 1.436 1.00 94.50 90 PHE A CA 1
ATOM 685 C C . PHE A 1 90 ? -8.756 -13.413 2.831 1.00 94.50 90 PHE A C 1
ATOM 687 O O . PHE A 1 90 ? -8.275 -13.956 3.827 1.00 94.50 90 PHE A O 1
ATOM 694 N N . SER A 1 91 ? -9.775 -12.556 2.909 1.00 91.56 91 SER A N 1
ATOM 695 C CA . SER A 1 91 ? -10.480 -12.267 4.156 1.00 91.56 91 SER A CA 1
ATOM 696 C C . SER A 1 91 ? -11.573 -13.304 4.371 1.00 91.56 91 SER A C 1
ATOM 698 O O . SER A 1 91 ? -12.555 -13.340 3.633 1.00 91.56 91 SER A O 1
ATOM 700 N N . THR A 1 92 ? -11.439 -14.112 5.419 1.00 89.00 92 THR A N 1
ATOM 701 C CA . THR A 1 92 ? -12.462 -15.098 5.802 1.00 89.00 92 THR A CA 1
ATOM 702 C C . THR A 1 92 ? -13.768 -14.443 6.246 1.00 89.00 92 THR A C 1
ATOM 704 O O . THR A 1 92 ? -14.826 -15.027 6.071 1.00 89.00 92 THR A O 1
ATOM 707 N N . VAL A 1 93 ? -13.711 -13.215 6.770 1.00 89.38 93 VAL A N 1
ATOM 708 C CA . VAL A 1 93 ? -14.895 -12.455 7.202 1.00 89.38 93 VAL A CA 1
ATOM 709 C C . VAL A 1 93 ? -15.698 -11.937 6.009 1.00 89.38 93 VAL A C 1
ATOM 711 O O . VAL A 1 93 ? -16.922 -11.916 6.054 1.00 89.38 93 VAL A O 1
ATOM 714 N N . LYS A 1 94 ? -15.012 -11.488 4.951 1.00 91.25 94 LYS A N 1
ATOM 715 C CA . LYS A 1 94 ? -15.649 -10.947 3.739 1.00 91.25 94 LYS A CA 1
ATOM 716 C C . LYS A 1 94 ? -15.831 -12.004 2.639 1.00 91.25 94 LYS A C 1
ATOM 718 O O . LYS A 1 94 ? -16.374 -11.668 1.593 1.00 91.25 94 LYS A O 1
ATOM 723 N N . GLU A 1 95 ? -15.327 -13.220 2.856 1.00 94.50 95 GLU A N 1
ATOM 724 C CA . GLU A 1 95 ? -15.302 -14.347 1.908 1.00 94.50 95 GLU A CA 1
ATOM 725 C C . GLU A 1 95 ? -14.744 -13.988 0.520 1.00 94.50 95 GLU A C 1
ATOM 727 O O . GLU A 1 95 ? -15.159 -14.519 -0.508 1.00 94.50 95 GLU A O 1
ATOM 732 N N . GLN A 1 96 ? -13.778 -13.070 0.477 1.00 95.81 96 GLN A N 1
ATOM 733 C CA . GLN A 1 96 ? -13.185 -12.594 -0.769 1.00 95.81 96 GLN A CA 1
ATOM 734 C C . GLN A 1 96 ? -11.741 -12.142 -0.570 1.00 95.81 96 GLN A C 1
ATOM 736 O O . GLN A 1 96 ? -11.302 -11.840 0.545 1.00 95.81 96 GLN A O 1
ATOM 741 N N . VAL A 1 97 ? -11.007 -12.051 -1.680 1.00 94.50 97 VAL A N 1
ATOM 742 C CA . VAL A 1 97 ? -9.712 -11.367 -1.698 1.00 94.50 97 VAL A CA 1
ATOM 743 C C . VAL A 1 97 ? -9.953 -9.875 -1.512 1.00 94.50 97 VAL A C 1
ATOM 745 O O . VAL A 1 97 ? -10.743 -9.270 -2.235 1.00 94.50 97 VAL A O 1
ATOM 748 N N . VAL A 1 98 ? -9.268 -9.286 -0.541 1.00 95.44 98 VAL A N 1
ATOM 749 C CA . VAL A 1 98 ? -9.295 -7.847 -0.291 1.00 95.44 98 VAL A CA 1
ATOM 750 C C . VAL A 1 98 ? -7.916 -7.255 -0.469 1.00 95.44 98 VAL A C 1
ATOM 752 O O . VAL A 1 98 ? -6.915 -7.926 -0.227 1.00 95.44 98 VAL A O 1
ATOM 755 N N . VAL A 1 99 ? -7.891 -5.990 -0.879 1.00 95.75 99 VAL A N 1
ATOM 756 C CA . VAL A 1 99 ? -6.686 -5.167 -0.941 1.00 95.75 99 VAL A CA 1
ATOM 757 C C . VAL A 1 99 ? -6.845 -4.062 0.086 1.00 95.75 99 VAL A C 1
ATOM 759 O O . VAL A 1 99 ? -7.801 -3.288 0.022 1.00 95.75 99 VAL A O 1
ATOM 762 N N . GLU A 1 100 ? -5.932 -4.001 1.045 1.00 95.19 100 GLU A N 1
ATOM 763 C CA . GLU A 1 100 ? -5.975 -3.020 2.124 1.00 95.19 100 GLU A CA 1
ATOM 764 C C . GLU A 1 100 ? -4.640 -2.286 2.234 1.00 95.19 100 GLU A C 1
ATOM 766 O O . GLU A 1 100 ? -3.576 -2.808 1.893 1.00 95.19 100 GLU A O 1
ATOM 771 N N . HIS A 1 101 ? -4.706 -1.031 2.676 1.00 94.25 101 HIS A N 1
ATOM 772 C CA . HIS A 1 101 ? -3.517 -0.233 2.939 1.00 94.25 101 HIS A CA 1
ATOM 773 C C . HIS A 1 101 ? -2.856 -0.720 4.226 1.00 94.25 101 HIS A C 1
ATOM 775 O O . HIS A 1 101 ? -3.488 -0.737 5.279 1.00 94.25 101 HIS A O 1
ATOM 781 N N . LEU A 1 102 ? -1.595 -1.138 4.117 1.00 93.69 102 LEU A N 1
ATOM 782 C CA . LEU A 1 102 ? -0.815 -1.633 5.245 1.00 93.69 102 LEU A CA 1
ATOM 783 C C . LEU A 1 102 ? 0.021 -0.514 5.862 1.00 93.69 102 LEU A C 1
ATOM 785 O O . LEU A 1 102 ? 0.021 -0.333 7.077 1.00 93.69 102 LEU A O 1
ATOM 789 N N . ALA A 1 103 ? 0.767 0.214 5.029 1.00 92.12 103 ALA A N 1
ATOM 790 C CA . ALA A 1 103 ? 1.687 1.237 5.505 1.00 92.12 103 ALA A CA 1
ATOM 791 C C . ALA A 1 103 ? 2.002 2.291 4.438 1.00 92.12 103 ALA A C 1
ATOM 793 O O . ALA A 1 103 ? 1.993 2.023 3.237 1.00 92.12 103 ALA A O 1
ATOM 794 N N . SER A 1 104 ? 2.343 3.489 4.910 1.00 91.19 104 SER A N 1
ATOM 795 C CA . SER A 1 104 ? 3.004 4.531 4.121 1.00 91.19 104 SER A CA 1
ATOM 796 C C . SER A 1 104 ? 4.331 4.856 4.795 1.00 91.19 104 SER A C 1
ATOM 798 O O . SER A 1 104 ? 4.338 5.397 5.901 1.00 91.19 104 SER A O 1
ATOM 800 N N . LEU A 1 105 ? 5.444 4.500 4.155 1.00 89.88 105 LEU A N 1
ATOM 801 C CA . LEU A 1 105 ? 6.786 4.629 4.724 1.00 89.88 105 LEU A CA 1
ATOM 802 C C . LEU A 1 105 ? 7.519 5.801 4.069 1.00 89.88 105 LEU A C 1
ATOM 804 O O . LEU A 1 105 ? 7.620 5.873 2.847 1.00 89.88 105 LEU A O 1
ATOM 808 N N . GLU A 1 106 ? 8.030 6.732 4.871 1.00 88.38 106 GLU A N 1
ATOM 809 C CA . GLU A 1 106 ? 8.827 7.847 4.355 1.00 88.38 106 GLU A CA 1
ATOM 810 C C . GLU A 1 106 ? 10.237 7.362 3.991 1.00 88.38 106 GLU A C 1
ATOM 812 O O . GLU A 1 106 ? 10.924 6.744 4.803 1.00 88.38 106 GLU A O 1
ATOM 817 N N . LEU A 1 107 ? 10.685 7.676 2.776 1.00 83.81 107 LEU A N 1
ATOM 818 C CA . LEU A 1 107 ? 12.017 7.371 2.271 1.00 83.81 107 LEU A CA 1
ATOM 819 C C . LEU A 1 107 ? 12.750 8.663 1.895 1.00 83.81 107 LEU A C 1
ATOM 821 O O . LEU A 1 107 ? 12.243 9.505 1.153 1.00 83.81 107 LEU A O 1
ATOM 825 N N . ILE A 1 108 ? 14.003 8.780 2.342 1.00 77.62 108 ILE A N 1
ATOM 826 C CA . ILE A 1 108 ? 14.902 9.870 1.921 1.00 77.62 108 ILE A CA 1
ATOM 827 C C . ILE A 1 108 ? 15.380 9.631 0.478 1.00 77.62 108 ILE A C 1
ATOM 829 O O . ILE A 1 108 ? 15.534 10.567 -0.303 1.00 77.62 108 ILE A O 1
ATOM 833 N N . LYS A 1 109 ? 15.618 8.365 0.110 1.00 77.44 109 LYS A N 1
ATOM 834 C CA . LYS A 1 109 ? 16.007 7.931 -1.241 1.00 77.44 109 LYS A CA 1
ATOM 835 C C . LYS A 1 109 ? 15.306 6.620 -1.585 1.00 77.44 109 LYS A C 1
ATOM 837 O O . LYS A 1 109 ? 15.370 5.675 -0.801 1.00 77.44 109 LYS A O 1
ATOM 842 N N . ALA A 1 110 ? 14.710 6.535 -2.772 1.00 75.94 110 ALA A N 1
ATOM 843 C CA . ALA A 1 110 ? 14.162 5.288 -3.309 1.00 75.94 110 ALA A CA 1
ATOM 844 C C . ALA A 1 110 ? 15.236 4.539 -4.103 1.00 75.94 110 ALA A C 1
ATOM 846 O O . ALA A 1 110 ? 15.323 4.635 -5.324 1.00 75.94 110 ALA A O 1
ATOM 847 N N . GLY A 1 111 ? 16.111 3.851 -3.377 1.00 82.38 111 GLY A N 1
ATOM 848 C CA . GLY A 1 111 ? 17.031 2.872 -3.933 1.00 82.38 111 GLY A CA 1
ATOM 849 C C . GLY A 1 111 ? 16.559 1.460 -3.602 1.00 82.38 111 GLY A C 1
ATOM 850 O O . GLY A 1 111 ? 15.742 1.254 -2.706 1.00 82.38 111 GLY A O 1
ATOM 851 N N . ALA A 1 112 ? 17.112 0.475 -4.303 1.00 83.62 112 ALA A N 1
ATOM 852 C CA . ALA A 1 112 ? 16.743 -0.926 -4.131 1.00 83.62 112 ALA A CA 1
ATOM 853 C C . ALA A 1 112 ? 16.952 -1.403 -2.684 1.00 83.62 112 ALA A C 1
ATOM 855 O O . ALA A 1 112 ? 16.136 -2.117 -2.115 1.00 83.62 112 ALA A O 1
ATOM 856 N N . GLU A 1 113 ? 18.057 -0.969 -2.081 1.00 87.25 113 GLU A N 1
ATOM 857 C CA . GLU A 1 113 ? 18.425 -1.312 -0.712 1.00 87.25 113 GLU A CA 1
ATOM 858 C C . GLU A 1 113 ? 17.525 -0.632 0.323 1.00 87.25 113 GLU A C 1
ATOM 860 O O . GLU A 1 113 ? 17.052 -1.299 1.235 1.00 87.25 113 GLU A O 1
ATOM 865 N N . THR A 1 114 ? 17.230 0.664 0.178 1.00 88.69 114 THR A N 1
ATOM 866 C CA . THR A 1 114 ? 16.345 1.366 1.119 1.00 88.69 114 THR A CA 1
ATOM 867 C C . THR A 1 114 ? 14.920 0.832 1.075 1.00 88.69 114 THR A C 1
ATOM 869 O O . THR A 1 114 ? 14.319 0.657 2.129 1.00 88.69 114 THR A O 1
ATOM 872 N N . ILE A 1 115 ? 14.394 0.529 -0.116 1.00 89.38 115 ILE A N 1
ATOM 873 C CA . ILE A 1 115 ? 13.067 -0.084 -0.264 1.00 89.38 115 ILE A CA 1
ATOM 874 C C . ILE A 1 115 ? 13.057 -1.471 0.381 1.00 89.38 115 ILE A C 1
ATOM 876 O O . ILE A 1 115 ? 12.183 -1.760 1.195 1.00 89.38 115 ILE A O 1
ATOM 880 N N . PHE A 1 116 ? 14.050 -2.312 0.072 1.00 90.88 116 PHE A N 1
ATOM 881 C CA . PHE A 1 116 ? 14.148 -3.644 0.662 1.00 90.88 116 PHE A CA 1
ATOM 882 C C . PHE A 1 116 ? 14.266 -3.594 2.190 1.00 90.88 116 PHE A C 1
ATOM 884 O O . PHE A 1 116 ? 13.549 -4.316 2.874 1.00 90.88 116 PHE A O 1
ATOM 891 N N . ASN A 1 117 ? 15.114 -2.720 2.736 1.00 92.12 117 ASN A N 1
ATOM 892 C CA . ASN A 1 117 ? 15.289 -2.587 4.181 1.00 92.12 117 ASN A CA 1
ATOM 893 C C . ASN A 1 117 ? 14.004 -2.112 4.867 1.00 92.12 117 ASN A C 1
ATOM 895 O O . ASN A 1 117 ? 13.651 -2.659 5.904 1.00 92.12 117 ASN A O 1
ATOM 899 N N . ALA A 1 118 ? 13.270 -1.171 4.265 1.00 92.00 118 ALA A N 1
ATOM 900 C CA . ALA A 1 118 ? 11.979 -0.723 4.785 1.00 92.00 118 ALA A CA 1
ATOM 901 C C . ALA A 1 118 ? 10.938 -1.859 4.798 1.00 92.00 118 ALA A C 1
ATOM 903 O O . ALA A 1 118 ? 10.199 -2.019 5.767 1.00 92.00 118 ALA A O 1
ATOM 904 N N . MET A 1 119 ? 10.908 -2.692 3.751 1.00 92.38 119 MET A N 1
ATOM 905 C CA . MET A 1 119 ? 10.057 -3.887 3.722 1.00 92.38 119 MET A CA 1
ATOM 906 C C . MET A 1 119 ? 10.485 -4.920 4.763 1.00 92.38 119 MET A C 1
ATOM 908 O O . MET A 1 119 ? 9.644 -5.474 5.461 1.00 92.38 119 MET A O 1
ATOM 912 N N . LYS A 1 120 ? 11.789 -5.186 4.866 1.00 94.19 120 LYS A N 1
ATOM 913 C CA . LYS A 1 120 ? 12.347 -6.141 5.821 1.00 94.19 120 LYS A CA 1
ATOM 914 C C . LYS A 1 120 ? 12.028 -5.721 7.250 1.00 94.19 120 LYS A C 1
ATOM 916 O O . LYS A 1 120 ? 11.555 -6.539 8.023 1.00 94.19 120 LYS A O 1
ATOM 921 N N . GLU A 1 121 ? 12.210 -4.447 7.575 1.00 95.06 121 GLU A N 1
ATOM 922 C CA . GLU A 1 121 ? 11.843 -3.882 8.871 1.00 95.06 121 GLU A CA 1
ATOM 923 C C . GLU A 1 121 ? 10.341 -4.036 9.149 1.00 95.06 121 GLU A C 1
ATOM 925 O O . GLU A 1 121 ? 9.966 -4.499 10.225 1.00 95.06 121 GLU A O 1
ATOM 930 N N . LEU A 1 122 ? 9.480 -3.741 8.167 1.00 93.88 122 LEU A N 1
ATOM 931 C CA . LEU A 1 122 ? 8.032 -3.933 8.289 1.00 93.88 122 LEU A CA 1
ATOM 932 C C . LEU A 1 122 ? 7.659 -5.400 8.557 1.00 93.88 122 LEU A C 1
ATOM 934 O O . LEU A 1 122 ? 6.789 -5.664 9.385 1.00 93.88 122 LEU A O 1
ATOM 938 N N . MET A 1 123 ? 8.306 -6.350 7.881 1.00 94.62 123 MET A N 1
ATOM 939 C CA . MET A 1 123 ? 8.077 -7.785 8.075 1.00 94.62 123 MET A CA 1
ATOM 940 C C . MET A 1 123 ? 8.595 -8.253 9.442 1.00 94.62 123 MET A C 1
ATOM 942 O O . MET A 1 123 ? 7.871 -8.922 10.180 1.00 94.62 123 MET A O 1
ATOM 946 N N . ASP A 1 124 ? 9.820 -7.863 9.801 1.00 95.25 124 ASP A N 1
ATOM 947 C CA . ASP A 1 124 ? 10.529 -8.334 10.991 1.00 95.25 124 ASP A CA 1
ATOM 948 C C . ASP A 1 124 ? 9.934 -7.755 12.287 1.00 95.25 124 ASP A C 1
ATOM 950 O O . ASP A 1 124 ? 9.679 -8.512 13.223 1.00 95.25 124 ASP A O 1
ATOM 954 N N . ILE A 1 125 ? 9.645 -6.444 12.350 1.00 95.38 125 ILE A N 1
ATOM 955 C CA . ILE A 1 125 ? 9.045 -5.802 13.542 1.00 95.38 125 ILE A CA 1
ATOM 956 C C . ILE A 1 125 ? 7.676 -6.403 13.861 1.00 95.38 125 ILE A C 1
ATOM 958 O O . ILE A 1 125 ? 7.300 -6.538 15.026 1.00 95.38 125 ILE A O 1
ATOM 962 N N . ASN A 1 126 ? 6.930 -6.779 12.824 1.00 94.69 126 ASN A N 1
ATOM 963 C CA . ASN A 1 126 ? 5.604 -7.358 12.971 1.00 94.69 126 ASN A CA 1
ATOM 964 C C . ASN A 1 126 ? 5.625 -8.889 13.036 1.00 94.69 126 ASN A C 1
ATOM 966 O O . ASN A 1 126 ? 4.558 -9.496 13.102 1.00 94.69 126 ASN A O 1
ATOM 970 N N . SER A 1 127 ? 6.803 -9.523 13.041 1.00 95.94 127 SER A N 1
ATOM 971 C CA . SER A 1 127 ? 6.969 -10.982 13.061 1.00 95.94 127 SER A CA 1
ATOM 972 C C . SER A 1 127 ? 6.161 -11.695 11.968 1.00 95.94 127 SER A C 1
ATOM 974 O O . SER A 1 127 ? 5.567 -12.749 12.210 1.00 95.94 127 SER A O 1
ATOM 976 N N . ILE A 1 128 ? 6.095 -11.106 10.771 1.00 96.12 128 ILE A N 1
ATOM 977 C CA . ILE A 1 128 ? 5.371 -11.664 9.626 1.00 96.12 128 ILE A CA 1
ATOM 978 C C . ILE A 1 128 ? 6.257 -12.735 8.973 1.00 96.12 128 ILE A C 1
ATOM 980 O O . ILE A 1 128 ? 7.364 -12.429 8.526 1.00 96.12 128 ILE A O 1
ATOM 984 N N . PRO A 1 129 ? 5.807 -14.000 8.879 1.00 96.19 129 PRO A N 1
ATOM 985 C CA . PRO A 1 129 ? 6.608 -15.050 8.273 1.00 96.19 129 PRO A CA 1
ATOM 986 C C . PRO A 1 129 ? 6.799 -14.816 6.772 1.00 96.19 129 PRO A C 1
ATOM 988 O O . PRO A 1 129 ? 5.833 -14.783 6.013 1.00 96.19 129 PRO A O 1
ATOM 991 N N . TRP A 1 130 ? 8.050 -14.783 6.314 1.00 95.50 130 TRP A N 1
ATOM 992 C CA . TRP A 1 130 ? 8.390 -14.683 4.888 1.00 95.50 130 TRP A CA 1
ATOM 993 C C . TRP A 1 130 ? 7.760 -15.787 4.027 1.00 95.50 130 TRP A C 1
ATOM 995 O O . TRP A 1 130 ? 7.452 -15.544 2.869 1.00 95.50 130 TRP A O 1
ATOM 1005 N N . LYS A 1 131 ? 7.493 -16.972 4.599 1.00 95.94 131 LYS A N 1
ATOM 1006 C CA . LYS A 1 131 ? 6.773 -18.079 3.936 1.00 95.94 131 LYS A CA 1
ATOM 1007 C C . LYS A 1 131 ? 5.339 -17.742 3.505 1.00 95.94 131 LYS A C 1
ATOM 1009 O O . LYS A 1 131 ? 4.757 -18.459 2.698 1.00 95.94 131 LYS A O 1
ATOM 1014 N N . ASN A 1 132 ? 4.741 -16.716 4.107 1.00 96.38 132 ASN A N 1
ATOM 1015 C CA . ASN A 1 132 ? 3.385 -16.300 3.782 1.00 96.38 132 ASN A CA 1
ATOM 1016 C C . ASN A 1 132 ? 3.375 -15.354 2.579 1.00 96.38 132 ASN A C 1
ATOM 1018 O O . ASN A 1 132 ? 2.360 -15.268 1.893 1.00 96.38 132 ASN A O 1
ATOM 1022 N N . LEU A 1 133 ? 4.491 -14.688 2.281 1.00 95.94 133 LEU A N 1
ATOM 1023 C CA . LEU A 1 133 ? 4.613 -13.816 1.124 1.00 95.94 133 LEU A CA 1
ATOM 1024 C C . LEU A 1 133 ? 4.646 -14.650 -0.161 1.00 95.94 133 LEU A C 1
ATOM 1026 O O . LEU A 1 133 ? 5.616 -15.347 -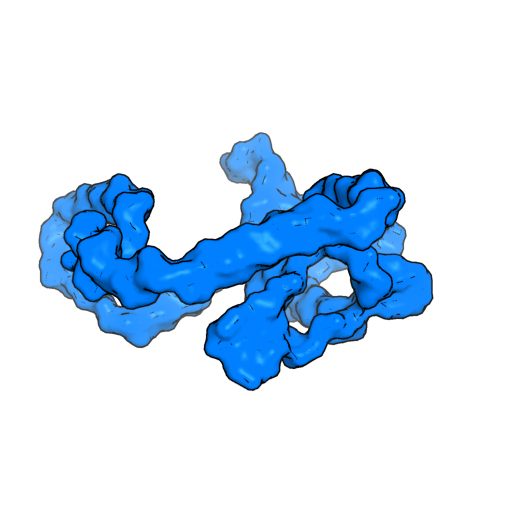0.415 1.00 95.94 133 LEU A O 1
ATOM 1030 N N . GLN A 1 134 ? 3.599 -14.569 -0.978 1.00 95.00 134 GLN A N 1
ATOM 1031 C CA . GLN A 1 134 ? 3.495 -15.319 -2.235 1.00 95.00 134 GLN A CA 1
ATOM 1032 C C . GLN A 1 134 ? 3.954 -14.516 -3.444 1.00 95.00 134 GLN A C 1
ATOM 1034 O O . GLN A 1 134 ? 4.420 -15.093 -4.421 1.00 95.00 134 GLN A O 1
ATOM 1039 N N . SER A 1 135 ? 3.828 -13.194 -3.400 1.00 92.81 135 SER A N 1
ATOM 1040 C CA . SER A 1 135 ? 4.208 -12.320 -4.508 1.00 92.81 135 SER A CA 1
ATOM 1041 C C . SER A 1 135 ? 4.381 -10.879 -4.050 1.00 92.81 135 SER A C 1
ATOM 1043 O O . SER A 1 135 ? 3.779 -10.442 -3.068 1.00 92.81 135 SER A O 1
ATOM 1045 N N . CYS A 1 136 ? 5.186 -10.132 -4.802 1.00 89.69 136 CYS A N 1
ATOM 1046 C CA . CYS A 1 136 ? 5.318 -8.688 -4.664 1.00 89.69 136 CYS A CA 1
ATOM 1047 C C . CYS A 1 136 ? 5.178 -8.039 -6.038 1.00 89.69 136 CYS A C 1
ATOM 1049 O O . CYS A 1 136 ? 5.950 -8.344 -6.946 1.00 89.69 136 CYS A O 1
ATOM 1051 N N . LEU A 1 137 ? 4.223 -7.125 -6.165 1.00 88.12 137 LEU A N 1
ATOM 1052 C CA . LEU A 1 137 ? 4.053 -6.280 -7.332 1.00 88.12 137 LEU A CA 1
ATOM 1053 C C . LEU A 1 137 ? 4.798 -4.962 -7.123 1.00 88.12 137 LEU A C 1
ATOM 1055 O O . LEU A 1 137 ? 4.614 -4.285 -6.110 1.00 88.12 137 LEU A O 1
ATOM 1059 N N . PHE A 1 138 ? 5.596 -4.602 -8.120 1.00 81.56 138 PHE A N 1
ATOM 1060 C CA . PHE A 1 138 ? 6.388 -3.383 -8.176 1.00 81.56 138 PHE A CA 1
ATOM 1061 C C . PHE A 1 138 ? 6.289 -2.746 -9.562 1.00 81.56 138 PHE A C 1
ATOM 1063 O O . PHE A 1 138 ? 6.008 -3.449 -10.533 1.00 81.56 138 PHE A O 1
ATOM 1070 N N . ASP A 1 139 ? 6.624 -1.460 -9.675 1.00 72.75 139 ASP A N 1
ATOM 1071 C CA . ASP A 1 139 ? 6.908 -0.825 -10.965 1.00 72.75 139 ASP A CA 1
ATOM 1072 C C . ASP A 1 139 ? 8.195 -1.406 -11.623 1.00 72.75 139 ASP A C 1
ATOM 1074 O O . ASP A 1 139 ? 9.148 -1.814 -10.952 1.00 72.75 139 ASP A O 1
ATOM 1078 N N . SER A 1 140 ? 8.229 -1.427 -12.962 1.00 59.88 140 SER A N 1
ATOM 1079 C CA . SER A 1 140 ? 9.269 -1.916 -13.888 1.00 59.88 140 SER A CA 1
ATOM 1080 C C . SER A 1 140 ? 10.581 -1.123 -13.832 1.00 59.88 140 SER A C 1
ATOM 1082 O O . SER A 1 140 ? 11.353 -1.134 -14.793 1.00 59.88 140 SER A O 1
ATOM 1084 N N . CYS A 1 141 ? 10.881 -0.403 -12.756 1.00 68.06 141 CYS A N 1
ATOM 1085 C CA . CYS A 1 141 ? 12.146 0.309 -12.673 1.00 68.06 141 CYS A CA 1
ATOM 1086 C C . CYS A 1 141 ? 13.294 -0.675 -12.387 1.00 68.06 141 CYS A C 1
ATOM 1088 O O . CYS A 1 141 ? 13.177 -1.577 -11.554 1.00 68.06 141 CYS A O 1
ATOM 1090 N N . ASN A 1 142 ? 14.448 -0.472 -13.032 1.00 63.97 142 ASN A N 1
ATOM 1091 C CA . ASN A 1 142 ? 15.660 -1.280 -12.817 1.00 63.97 142 ASN A CA 1
ATOM 1092 C C . ASN A 1 142 ? 16.077 -1.352 -11.339 1.00 63.97 142 ASN A C 1
ATOM 1094 O O . ASN A 1 142 ? 16.641 -2.353 -10.900 1.00 63.97 142 ASN A O 1
ATOM 1098 N N . VAL A 1 143 ? 15.776 -0.303 -10.567 1.00 65.81 143 VAL A N 1
ATOM 1099 C CA . VAL A 1 143 ? 15.993 -0.245 -9.114 1.00 65.81 143 VAL A CA 1
ATOM 1100 C C . VAL A 1 143 ? 15.237 -1.366 -8.393 1.00 65.81 143 VAL A C 1
ATOM 1102 O O . VAL A 1 143 ? 15.714 -1.899 -7.398 1.00 65.81 143 VAL A O 1
ATOM 1105 N N . VAL A 1 144 ? 14.083 -1.775 -8.908 1.00 69.50 144 VAL A N 1
ATOM 1106 C CA . VAL A 1 144 ? 13.184 -2.704 -8.231 1.00 69.50 144 VAL A CA 1
ATOM 1107 C C . VAL A 1 144 ? 13.296 -4.121 -8.798 1.00 69.50 144 VAL A C 1
ATOM 1109 O O . VAL A 1 144 ? 13.437 -5.073 -8.031 1.00 69.50 144 VAL A O 1
ATOM 1112 N N . ARG A 1 145 ? 13.373 -4.259 -10.128 1.00 69.50 145 ARG A N 1
ATOM 1113 C CA . ARG A 1 145 ? 13.418 -5.551 -10.847 1.00 69.50 145 ARG A CA 1
ATOM 1114 C C . ARG A 1 145 ? 14.827 -6.028 -11.234 1.00 69.50 145 ARG A C 1
ATOM 1116 O O . ARG A 1 145 ? 14.976 -7.051 -11.894 1.00 69.50 145 ARG A O 1
ATOM 1123 N N . GLY A 1 146 ? 15.880 -5.288 -10.879 1.00 69.25 146 GLY A N 1
ATOM 1124 C CA . GLY A 1 146 ? 17.251 -5.632 -11.261 1.00 69.25 146 GLY A CA 1
ATOM 1125 C C . GLY A 1 146 ? 17.659 -7.048 -10.826 1.00 69.25 146 GLY A C 1
ATOM 1126 O O . GLY A 1 146 ? 17.691 -7.352 -9.638 1.00 69.25 146 GLY A O 1
ATOM 1127 N N . ASN A 1 147 ? 18.056 -7.893 -11.779 1.00 61.19 147 ASN A N 1
ATOM 1128 C CA . ASN A 1 147 ? 18.319 -9.324 -11.550 1.00 61.19 147 ASN A CA 1
ATOM 1129 C C . ASN A 1 147 ? 19.531 -9.621 -10.629 1.00 61.19 147 ASN A C 1
ATOM 1131 O O . ASN A 1 147 ? 19.702 -10.735 -10.156 1.00 61.19 147 ASN A O 1
ATOM 1135 N N . LYS A 1 148 ? 20.401 -8.630 -10.381 1.00 63.19 148 LYS A N 1
ATOM 1136 C CA . LYS A 1 148 ? 21.580 -8.771 -9.499 1.00 63.19 148 LYS A CA 1
ATOM 1137 C C . LYS A 1 148 ? 21.478 -7.984 -8.195 1.00 63.19 148 LYS A C 1
ATOM 1139 O O . LYS A 1 148 ? 22.104 -8.345 -7.210 1.00 63.19 148 LYS A O 1
ATOM 1144 N N . SER A 1 149 ? 20.762 -6.864 -8.212 1.00 73.00 149 SER A N 1
ATOM 1145 C CA . SER A 1 149 ? 20.779 -5.879 -7.125 1.00 73.00 149 SER A CA 1
ATOM 1146 C C . SER A 1 149 ? 19.474 -5.091 -7.027 1.00 73.00 149 SER A C 1
ATOM 1148 O O . SER A 1 149 ? 19.476 -3.977 -6.500 1.00 73.00 149 SER A O 1
ATOM 1150 N N . GLY A 1 150 ? 18.378 -5.617 -7.572 1.00 79.69 150 GLY A N 1
ATOM 1151 C CA . GLY A 1 150 ? 17.034 -5.071 -7.412 1.00 79.69 150 GLY A CA 1
ATOM 1152 C C . GLY A 1 150 ? 16.421 -5.463 -6.070 1.00 79.69 150 GLY A C 1
ATOM 1153 O O . GLY A 1 150 ? 16.987 -6.257 -5.315 1.00 79.69 150 GLY A O 1
ATOM 1154 N N . VAL A 1 151 ? 15.261 -4.894 -5.761 1.00 82.19 151 VAL A N 1
ATOM 1155 C CA . VAL A 1 151 ? 14.467 -5.277 -4.583 1.00 82.19 151 VAL A CA 1
ATOM 1156 C C . VAL A 1 151 ? 14.034 -6.739 -4.697 1.00 82.19 151 VAL A C 1
ATOM 1158 O O . VAL A 1 151 ? 14.171 -7.484 -3.734 1.00 82.19 151 VAL A O 1
ATOM 1161 N N . GLU A 1 152 ? 13.595 -7.177 -5.881 1.00 83.88 152 GLU A N 1
ATOM 1162 C CA . GLU A 1 152 ? 13.137 -8.554 -6.101 1.00 83.88 152 GLU A CA 1
ATOM 1163 C C . GLU A 1 152 ? 14.244 -9.587 -5.837 1.00 83.88 152 GLU A C 1
ATOM 1165 O O . GLU A 1 152 ? 14.006 -10.579 -5.153 1.00 83.88 152 GLU A O 1
ATOM 1170 N N . ALA A 1 153 ? 15.470 -9.329 -6.307 1.00 85.25 153 ALA A N 1
ATOM 1171 C CA . ALA A 1 153 ? 16.611 -10.211 -6.056 1.00 85.25 153 ALA A CA 1
ATOM 1172 C C . ALA A 1 153 ? 16.862 -10.396 -4.548 1.00 85.25 153 ALA A C 1
ATOM 1174 O O . ALA A 1 153 ? 16.991 -11.525 -4.083 1.00 85.25 153 ALA A O 1
ATOM 1175 N N . ARG A 1 154 ? 16.825 -9.302 -3.771 1.00 89.69 154 ARG A N 1
ATOM 1176 C CA . ARG A 1 154 ? 16.985 -9.342 -2.304 1.00 89.69 154 ARG A CA 1
ATOM 1177 C C . ARG A 1 154 ? 15.814 -10.027 -1.597 1.00 89.69 154 ARG A C 1
ATOM 1179 O O . ARG A 1 154 ? 16.012 -10.744 -0.620 1.00 89.69 154 ARG A O 1
ATOM 1186 N N . LEU A 1 155 ? 14.589 -9.844 -2.095 1.00 89.06 155 LEU A N 1
ATOM 1187 C CA . LEU A 1 155 ? 13.416 -10.545 -1.566 1.00 89.06 155 LEU A CA 1
ATOM 1188 C C . LEU A 1 155 ? 13.528 -12.054 -1.756 1.00 89.06 155 LEU A C 1
ATOM 1190 O O . LEU A 1 155 ? 13.208 -12.802 -0.836 1.00 89.06 155 LEU A O 1
ATOM 1194 N N . ARG A 1 156 ? 14.029 -12.510 -2.909 1.00 90.06 156 ARG A N 1
ATOM 1195 C CA . ARG A 1 156 ? 14.204 -13.941 -3.195 1.00 90.06 156 ARG A CA 1
ATOM 1196 C C . ARG A 1 156 ? 15.230 -14.621 -2.287 1.00 90.06 156 ARG A C 1
ATOM 1198 O O . ARG A 1 156 ? 15.107 -15.821 -2.066 1.00 90.06 156 ARG A O 1
ATOM 1205 N N . GLU A 1 157 ? 16.174 -13.879 -1.707 1.00 91.31 157 GLU A N 1
ATOM 1206 C CA . GLU A 1 157 ? 17.081 -14.411 -0.674 1.00 91.31 157 GLU A CA 1
ATOM 1207 C C . GLU A 1 157 ? 16.325 -14.826 0.602 1.00 91.31 157 GLU A C 1
ATOM 1209 O O . GLU A 1 157 ? 16.727 -15.773 1.274 1.00 91.31 157 GLU A O 1
ATOM 1214 N N . HIS A 1 158 ? 15.212 -14.154 0.921 1.00 90.56 158 HIS A N 1
ATOM 1215 C CA . HIS A 1 158 ? 14.402 -14.409 2.122 1.00 90.56 158 HIS A CA 1
ATOM 1216 C C . HIS A 1 158 ? 13.161 -15.266 1.828 1.00 90.56 158 HIS A C 1
ATOM 1218 O O . HIS A 1 158 ? 12.721 -16.056 2.664 1.00 90.56 158 HIS A O 1
ATOM 1224 N N . ALA A 1 159 ? 12.594 -15.123 0.632 1.00 91.69 159 ALA A N 1
ATOM 1225 C CA . ALA A 1 159 ? 11.395 -15.810 0.179 1.00 91.69 159 ALA A CA 1
ATOM 1226 C C . ALA A 1 159 ? 11.610 -16.347 -1.252 1.00 91.69 159 ALA A C 1
ATOM 1228 O O . ALA A 1 159 ? 11.100 -15.784 -2.219 1.00 91.69 159 ALA A O 1
ATOM 1229 N N . PRO A 1 160 ? 12.359 -17.454 -1.427 1.00 92.69 160 PRO A N 1
ATOM 1230 C CA . PRO A 1 160 ? 12.692 -17.982 -2.757 1.00 92.69 160 PRO A CA 1
ATOM 1231 C C . PRO A 1 160 ? 11.478 -18.527 -3.525 1.00 92.69 160 PRO A C 1
ATOM 1233 O O . PRO A 1 160 ? 11.542 -18.711 -4.736 1.00 92.69 160 PRO A O 1
ATOM 1236 N N . HIS A 1 161 ? 10.372 -18.773 -2.822 1.00 93.50 161 HIS A N 1
ATOM 1237 C CA . HIS A 1 161 ? 9.124 -19.312 -3.357 1.00 93.50 161 HIS A CA 1
ATOM 1238 C C . HIS A 1 161 ? 8.200 -18.243 -3.959 1.00 93.50 161 HIS A C 1
ATOM 1240 O O . HIS A 1 161 ? 7.173 -18.612 -4.524 1.00 93.50 161 HIS A O 1
ATOM 1246 N N . ILE A 1 162 ? 8.531 -16.945 -3.850 1.00 91.94 162 ILE A N 1
ATOM 1247 C CA . ILE A 1 162 ? 7.668 -15.886 -4.386 1.00 91.94 162 ILE A CA 1
ATOM 1248 C C . ILE A 1 162 ? 7.504 -16.028 -5.900 1.00 91.94 162 ILE A C 1
ATOM 1250 O O . ILE A 1 162 ? 8.470 -16.214 -6.650 1.00 91.94 162 ILE A O 1
ATOM 1254 N N . LEU A 1 163 ? 6.266 -15.897 -6.352 1.00 89.50 163 LEU A N 1
ATOM 1255 C CA . LEU A 1 163 ? 5.911 -15.870 -7.757 1.00 89.50 163 LEU A CA 1
ATOM 1256 C C . LEU A 1 163 ? 6.321 -14.524 -8.358 1.00 89.50 163 LEU A C 1
ATOM 1258 O O . LEU A 1 163 ? 6.050 -13.466 -7.786 1.00 89.50 163 LEU A O 1
ATOM 1262 N N . ASP A 1 164 ? 6.961 -14.570 -9.528 1.00 82.31 164 ASP A N 1
ATOM 1263 C CA . ASP A 1 164 ? 7.116 -13.379 -10.366 1.00 82.31 164 ASP A CA 1
ATOM 1264 C C . ASP A 1 164 ? 5.779 -13.091 -11.048 1.00 82.31 164 ASP A C 1
ATOM 1266 O O . ASP A 1 164 ? 5.476 -13.593 -12.132 1.00 82.31 164 ASP A O 1
ATOM 1270 N N . ILE A 1 165 ? 4.953 -12.306 -10.367 1.00 77.69 165 ILE A N 1
ATOM 1271 C CA . ILE A 1 165 ? 3.821 -11.652 -11.001 1.00 77.69 165 ILE A CA 1
ATOM 1272 C C . ILE A 1 165 ? 4.416 -10.398 -11.628 1.00 77.69 165 ILE A C 1
ATOM 1274 O O . ILE A 1 165 ? 4.854 -9.491 -10.921 1.00 77.69 165 ILE A O 1
ATOM 1278 N N . ASN A 1 166 ? 4.521 -10.418 -12.957 1.00 69.94 166 ASN A N 1
ATOM 1279 C CA . ASN A 1 166 ? 5.076 -9.341 -13.773 1.00 69.94 166 ASN A CA 1
ATOM 1280 C C . ASN A 1 166 ? 4.485 -7.969 -13.379 1.00 69.94 166 ASN A C 1
ATOM 1282 O O . ASN A 1 166 ? 3.499 -7.873 -12.655 1.00 69.94 166 ASN A O 1
ATOM 1286 N N . VAL A 1 167 ? 5.096 -6.895 -13.855 1.00 68.25 167 VAL A N 1
ATOM 1287 C CA . VAL A 1 167 ? 4.793 -5.526 -13.431 1.00 68.25 167 VAL A CA 1
ATOM 1288 C C . VAL A 1 167 ? 3.326 -5.141 -13.655 1.00 68.25 167 VAL A C 1
ATOM 1290 O O . VAL A 1 167 ? 2.649 -5.672 -14.533 1.00 68.25 167 VAL A O 1
ATOM 1293 N N . ASP A 1 168 ? 2.863 -4.183 -12.849 1.00 75.75 168 ASP A N 1
ATOM 1294 C CA . ASP A 1 168 ? 1.613 -3.452 -13.013 1.00 75.75 168 ASP A CA 1
ATOM 1295 C C . ASP A 1 168 ? 1.272 -3.165 -14.492 1.00 75.75 168 ASP A C 1
ATOM 1297 O O . ASP A 1 168 ? 2.041 -2.572 -15.258 1.00 75.75 168 ASP A O 1
ATOM 1301 N N . SER A 1 169 ? 0.055 -3.561 -14.864 1.00 80.31 169 SER A N 1
ATOM 1302 C CA . SER A 1 169 ? -0.547 -3.360 -16.179 1.00 80.31 169 SER A CA 1
ATOM 1303 C C . SER A 1 169 ? -0.504 -1.909 -16.671 1.00 80.31 169 SER A C 1
ATOM 1305 O O . SER A 1 169 ? -0.334 -1.690 -17.868 1.00 80.31 169 SER A O 1
ATOM 1307 N N . CYS A 1 170 ? -0.613 -0.913 -15.788 1.00 82.25 170 CYS A N 1
ATOM 1308 C CA . CYS A 1 170 ? -0.524 0.500 -16.152 1.00 82.25 170 CYS A CA 1
ATOM 1309 C C . CYS A 1 170 ? 0.846 0.825 -16.748 1.00 82.25 170 CYS A C 1
ATOM 1311 O O . CYS A 1 170 ? 0.919 1.484 -17.784 1.00 82.25 170 CYS A O 1
ATOM 1313 N N . HIS A 1 171 ? 1.925 0.307 -16.159 1.00 78.94 171 HIS A N 1
ATOM 1314 C CA . HIS A 1 171 ? 3.274 0.493 -16.683 1.00 78.94 171 HIS A CA 1
ATOM 1315 C C . HIS A 1 171 ? 3.508 -0.281 -17.982 1.00 78.94 171 HIS A C 1
ATOM 1317 O O . HIS A 1 171 ? 4.159 0.241 -18.886 1.00 78.94 171 HIS A O 1
ATOM 1323 N N . HIS A 1 172 ? 2.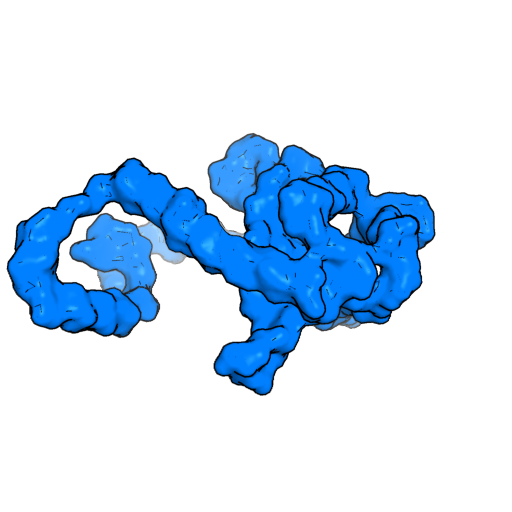947 -1.486 -18.138 1.00 83.25 172 HIS A N 1
ATOM 1324 C CA . HIS A 1 172 ? 2.991 -2.203 -19.423 1.00 83.25 172 HIS A CA 1
ATOM 1325 C C . HIS A 1 172 ? 2.290 -1.421 -20.529 1.00 83.25 172 HIS A C 1
ATOM 1327 O O . HIS A 1 172 ? 2.866 -1.235 -21.600 1.00 83.25 172 HIS A O 1
ATOM 1333 N N . ILE A 1 173 ? 1.085 -0.915 -20.260 1.00 86.75 173 ILE A N 1
ATOM 1334 C CA . ILE A 1 173 ? 0.327 -0.096 -21.208 1.00 86.75 173 ILE A CA 1
ATOM 1335 C C . ILE A 1 173 ? 1.095 1.193 -21.512 1.00 86.75 173 ILE A C 1
ATOM 1337 O O . ILE A 1 173 ? 1.270 1.530 -22.680 1.00 86.75 173 ILE A O 1
ATOM 1341 N N . HIS A 1 174 ? 1.616 1.882 -20.492 1.00 85.69 174 HIS A N 1
ATOM 1342 C CA . HIS A 1 174 ? 2.427 3.085 -20.672 1.00 85.69 174 HIS A CA 1
ATOM 1343 C C . HIS A 1 174 ? 3.645 2.819 -21.564 1.00 85.69 174 HIS A C 1
ATOM 1345 O O . HIS A 1 174 ? 3.878 3.550 -22.525 1.00 85.69 174 HIS A O 1
ATOM 1351 N N . ASN A 1 175 ? 4.398 1.753 -21.287 1.00 85.06 175 ASN A N 1
ATOM 1352 C CA . ASN A 1 175 ? 5.581 1.384 -22.059 1.00 85.06 175 ASN A CA 1
ATOM 1353 C C . ASN A 1 175 ? 5.224 0.972 -23.492 1.00 85.06 175 ASN A C 1
ATOM 1355 O O . ASN A 1 175 ? 5.922 1.370 -24.424 1.00 85.06 175 ASN A O 1
ATOM 1359 N N . ALA A 1 176 ? 4.131 0.232 -23.689 1.00 89.00 176 ALA A N 1
ATOM 1360 C CA . ALA A 1 176 ? 3.644 -0.145 -25.012 1.00 89.00 176 ALA A CA 1
ATOM 1361 C C . ALA A 1 176 ? 3.235 1.086 -25.832 1.00 89.00 176 ALA A C 1
ATOM 1363 O O . ALA A 1 176 ? 3.669 1.234 -26.973 1.00 89.00 176 ALA A O 1
ATOM 1364 N N . VAL A 1 177 ? 2.471 2.008 -25.238 1.00 87.94 177 VAL A N 1
ATOM 1365 C CA . VAL A 1 177 ? 2.078 3.272 -25.878 1.00 87.94 177 VAL A CA 1
ATOM 1366 C C . VAL A 1 177 ? 3.308 4.122 -26.189 1.00 87.94 177 VAL A C 1
ATOM 1368 O O . VAL A 1 177 ? 3.428 4.637 -27.294 1.00 87.94 177 VAL A O 1
ATOM 1371 N N . LYS A 1 178 ? 4.268 4.221 -25.266 1.00 86.31 178 LYS A N 1
ATOM 1372 C CA . LYS A 1 178 ? 5.518 4.960 -25.482 1.00 86.31 178 LYS A CA 1
ATOM 1373 C C . LYS A 1 178 ? 6.329 4.405 -26.656 1.00 86.31 178 LYS A C 1
ATOM 1375 O O . LYS A 1 178 ? 6.864 5.183 -27.439 1.00 86.31 178 LYS A O 1
ATOM 1380 N N . GLN A 1 179 ? 6.410 3.081 -26.793 1.00 88.88 179 GLN A N 1
ATOM 1381 C CA . GLN A 1 179 ? 7.072 2.440 -27.934 1.00 88.88 179 GLN A CA 1
ATOM 1382 C C . GLN A 1 179 ? 6.291 2.632 -29.235 1.00 88.88 179 GLN A C 1
ATOM 1384 O O . GLN A 1 179 ? 6.889 2.926 -30.265 1.00 88.88 179 GLN A O 1
ATOM 1389 N N . PHE A 1 180 ? 4.962 2.538 -29.190 1.00 88.81 180 PHE A N 1
ATOM 1390 C CA . PHE A 1 180 ? 4.111 2.844 -30.338 1.00 88.81 180 PHE A CA 1
ATOM 1391 C C . PHE A 1 180 ? 4.294 4.291 -30.813 1.00 88.81 180 PHE A C 1
ATOM 1393 O O . PHE A 1 180 ? 4.367 4.533 -32.014 1.00 88.81 180 PHE A O 1
ATOM 1400 N N . CYS A 1 181 ? 4.418 5.243 -29.886 1.00 86.50 181 CYS A N 1
ATOM 1401 C CA . CYS A 1 181 ? 4.619 6.655 -30.199 1.00 86.50 181 CYS A CA 1
ATOM 1402 C C . CYS A 1 181 ? 6.052 6.997 -30.656 1.00 86.50 181 CYS A C 1
ATOM 1404 O O . CYS A 1 181 ? 6.278 8.072 -31.212 1.00 86.50 181 CYS A O 1
ATOM 1406 N N . PHE A 1 182 ? 7.028 6.101 -30.467 1.00 86.56 182 PHE A N 1
ATOM 1407 C CA . PHE A 1 182 ? 8.440 6.358 -30.771 1.00 86.56 182 PHE A CA 1
ATOM 1408 C C . PHE A 1 182 ? 8.705 6.819 -32.223 1.00 86.56 182 PHE A C 1
ATOM 1410 O O . PHE A 1 182 ? 9.417 7.811 -32.396 1.00 86.56 182 PHE A O 1
ATOM 1417 N N . PRO A 1 183 ? 8.112 6.206 -33.271 1.00 90.38 183 PRO A N 1
ATOM 1418 C CA . PRO A 1 183 ? 8.316 6.631 -34.660 1.00 90.38 183 PRO A CA 1
ATOM 1419 C C . PRO A 1 183 ? 7.726 8.007 -34.989 1.00 90.38 183 PRO A C 1
ATOM 1421 O O . PRO A 1 183 ? 8.082 8.592 -36.004 1.00 90.38 183 PRO A O 1
ATOM 1424 N N . PHE A 1 184 ? 6.829 8.537 -34.151 1.00 87.75 184 PHE A N 1
ATOM 1425 C CA . PHE A 1 184 ? 6.259 9.875 -34.326 1.00 87.75 184 PHE A CA 1
ATOM 1426 C C . PHE A 1 184 ? 7.185 10.972 -33.787 1.00 87.75 184 PHE A C 1
ATOM 1428 O O . PHE A 1 184 ? 6.787 12.134 -33.734 1.00 87.75 184 PHE A O 1
ATOM 1435 N N . GLU A 1 185 ? 8.398 10.613 -33.348 1.00 87.94 185 GLU A N 1
ATOM 1436 C CA . GLU A 1 185 ? 9.467 11.517 -32.911 1.00 87.94 185 GLU A CA 1
ATOM 1437 C C . GLU A 1 185 ? 9.012 12.564 -31.884 1.00 87.94 185 GLU A C 1
ATOM 1439 O O . GLU A 1 185 ? 9.541 13.676 -31.837 1.00 87.94 185 GLU A O 1
ATOM 1444 N N . GLY A 1 186 ? 8.001 12.253 -31.070 1.00 81.56 186 GLY A N 1
ATOM 1445 C CA . GLY A 1 186 ? 7.453 13.162 -30.067 1.00 81.56 186 GLY A CA 1
ATOM 1446 C C . GLY A 1 186 ? 6.568 14.291 -30.611 1.00 81.56 186 GLY A C 1
ATOM 1447 O O . GLY A 1 186 ? 6.302 15.237 -29.873 1.00 81.56 186 GLY A O 1
ATOM 1448 N N . TRP A 1 187 ? 6.166 14.284 -31.890 1.00 87.62 187 TRP A N 1
ATOM 1449 C CA . TRP A 1 187 ? 5.360 15.367 -32.482 1.00 87.62 187 TRP A CA 1
ATOM 1450 C C . TRP A 1 187 ? 3.997 15.513 -31.808 1.00 87.62 187 TRP A C 1
ATOM 1452 O O . TRP A 1 187 ? 3.577 16.628 -31.496 1.00 87.62 187 TRP A O 1
ATOM 1462 N N . VAL A 1 188 ? 3.331 14.388 -31.551 1.00 83.38 188 VAL A N 1
ATOM 1463 C CA . VAL A 1 188 ? 2.018 14.351 -30.902 1.00 83.38 188 VAL A CA 1
ATOM 1464 C C . VAL A 1 188 ? 2.138 14.827 -29.453 1.00 83.38 188 VAL A C 1
ATOM 1466 O O . VAL A 1 188 ? 1.387 15.698 -29.015 1.00 83.38 188 VAL A O 1
ATOM 1469 N N . GLU A 1 189 ? 3.139 14.338 -28.725 1.00 85.69 189 GLU A N 1
ATOM 1470 C CA . GLU A 1 189 ? 3.433 14.739 -27.353 1.00 85.69 189 GLU A CA 1
ATOM 1471 C C . GLU A 1 189 ? 3.761 16.226 -27.270 1.00 85.69 189 GLU A C 1
ATOM 1473 O O . GLU A 1 189 ? 3.209 16.914 -26.416 1.00 85.69 189 GLU A O 1
ATOM 1478 N N . ARG A 1 190 ? 4.609 16.745 -28.170 1.00 87.69 190 ARG A N 1
ATOM 1479 C CA . ARG A 1 190 ? 4.956 18.171 -28.232 1.00 87.69 190 ARG A CA 1
ATOM 1480 C C . ARG A 1 190 ? 3.747 19.040 -28.534 1.00 87.69 190 ARG A C 1
ATOM 1482 O O . ARG A 1 190 ? 3.616 20.082 -27.903 1.00 87.69 190 ARG A O 1
ATOM 1489 N N . LEU A 1 191 ? 2.866 18.623 -29.444 1.00 89.44 191 LEU A N 1
ATOM 1490 C CA . LEU A 1 191 ? 1.631 19.351 -29.734 1.00 89.44 191 LEU A CA 1
ATOM 1491 C C . LEU A 1 191 ? 0.758 19.453 -28.481 1.00 89.44 191 LEU A C 1
ATOM 1493 O O . LEU A 1 191 ? 0.386 20.553 -28.085 1.00 89.44 191 LEU A O 1
ATOM 1497 N N . PHE A 1 192 ? 0.477 18.331 -27.813 1.00 88.62 192 PHE A N 1
ATOM 1498 C CA . PHE A 1 192 ? -0.333 18.348 -26.595 1.00 88.62 192 PHE A CA 1
ATOM 1499 C C . PHE A 1 192 ? 0.350 19.093 -25.443 1.00 88.62 192 PHE A C 1
ATOM 1501 O O . PHE A 1 192 ? -0.321 19.797 -24.688 1.00 88.62 192 PHE A O 1
ATOM 1508 N N . HIS A 1 193 ? 1.676 18.997 -25.314 1.00 85.69 193 HIS A N 1
ATOM 1509 C CA . HIS A 1 193 ? 2.429 19.750 -24.312 1.00 85.69 193 HIS A CA 1
ATOM 1510 C C . HIS A 1 193 ? 2.412 21.253 -24.602 1.00 85.69 193 HIS A C 1
ATOM 1512 O O . HIS A 1 193 ? 2.261 22.044 -23.673 1.00 85.69 193 HIS A O 1
ATOM 1518 N N . GLY A 1 194 ? 2.530 21.636 -25.875 1.00 90.06 194 GLY A N 1
ATOM 1519 C CA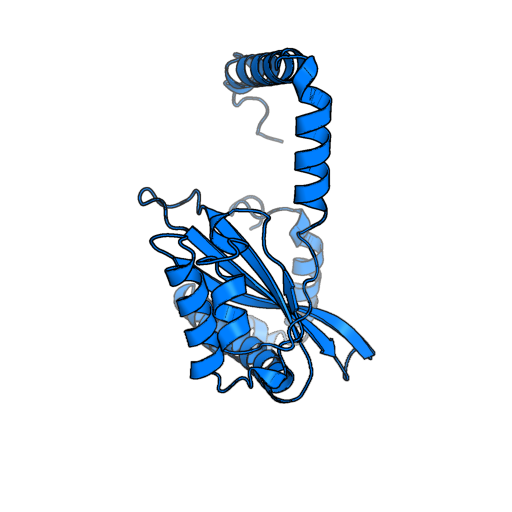 . GLY A 1 194 ? 2.418 23.009 -26.356 1.00 90.06 19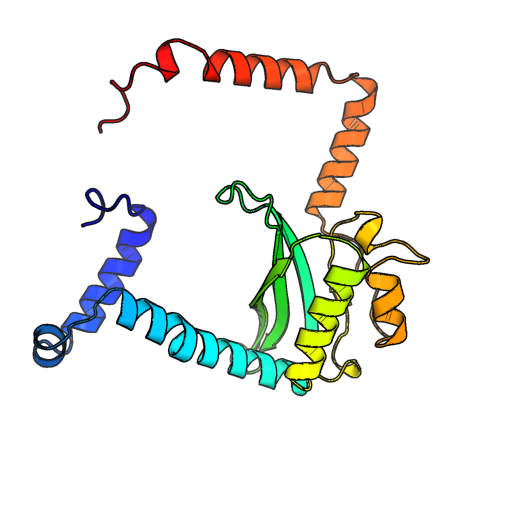4 GLY A CA 1
ATOM 1520 C C . GLY A 1 194 ? 1.037 23.572 -26.059 1.00 90.06 194 GLY A C 1
ATOM 1521 O O . GLY A 1 194 ? 0.934 24.527 -25.302 1.00 90.06 194 GLY A O 1
ATOM 1522 N N . LEU A 1 195 ? -0.024 22.887 -26.500 1.00 90.19 195 LEU A N 1
ATOM 1523 C CA . LEU A 1 195 ? -1.409 23.265 -26.205 1.00 90.19 195 LEU A CA 1
ATOM 1524 C C . LEU A 1 195 ? -1.650 23.415 -24.698 1.00 90.19 195 LEU A C 1
ATOM 1526 O O . LEU A 1 195 ? -2.181 24.427 -24.250 1.00 90.19 195 LEU A O 1
ATOM 1530 N N . LYS A 1 196 ? -1.214 22.443 -23.887 1.00 87.00 196 LYS A N 1
ATOM 1531 C CA . LYS A 1 196 ? -1.309 22.519 -22.421 1.00 87.00 196 LYS A CA 1
ATOM 1532 C C . LYS A 1 196 ? -0.575 23.741 -21.864 1.00 87.00 196 LYS A C 1
ATOM 1534 O O . LYS A 1 196 ? -1.080 24.391 -20.950 1.00 87.00 196 LYS A O 1
ATOM 1539 N N . THR A 1 197 ? 0.621 24.022 -22.371 1.00 87.69 197 THR A N 1
ATOM 1540 C CA . THR A 1 197 ? 1.449 25.159 -21.949 1.00 87.69 197 THR A CA 1
ATOM 1541 C C . THR A 1 197 ? 0.771 26.474 -22.316 1.00 87.69 197 THR A C 1
ATOM 1543 O O . THR A 1 197 ? 0.626 27.337 -21.452 1.00 87.69 197 THR A O 1
ATOM 1546 N N . ASP A 1 198 ? 0.262 26.588 -23.538 1.00 87.00 198 ASP A N 1
ATOM 1547 C CA . ASP A 1 198 ? -0.457 27.762 -24.020 1.00 87.00 198 ASP A CA 1
ATOM 1548 C C . ASP A 1 198 ? -1.719 28.009 -23.192 1.00 87.00 198 ASP A C 1
ATOM 1550 O O . ASP A 1 198 ? -1.912 29.116 -22.697 1.00 87.00 198 ASP A O 1
ATOM 1554 N N . PHE A 1 199 ? -2.531 26.981 -22.914 1.00 84.88 199 PHE A N 1
ATOM 1555 C CA . PHE A 1 199 ? -3.685 27.113 -22.016 1.00 84.88 199 PHE A CA 1
ATOM 1556 C C . PHE A 1 199 ? -3.280 27.521 -20.594 1.00 84.88 199 PHE A C 1
ATOM 1558 O O . PHE A 1 199 ? -3.915 28.400 -20.001 1.00 84.88 199 PHE A O 1
ATOM 1565 N N . LYS A 1 200 ? -2.206 26.933 -20.051 1.00 81.38 200 LYS A N 1
ATOM 1566 C CA . LYS A 1 200 ? -1.685 27.259 -18.714 1.00 81.38 200 LYS A CA 1
ATOM 1567 C C . LYS A 1 200 ? -1.255 28.725 -18.602 1.00 81.38 200 LYS A C 1
ATOM 156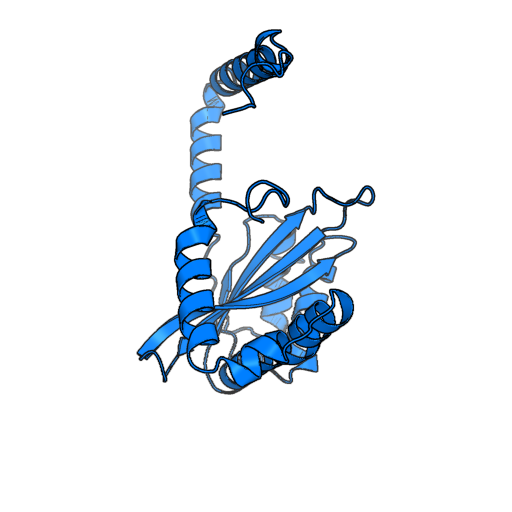9 O O . LYS A 1 200 ? -1.455 29.326 -17.548 1.00 81.38 200 LYS A O 1
ATOM 1574 N N . TRP A 1 201 ? -0.664 29.292 -19.653 1.00 80.88 201 TRP A N 1
ATOM 1575 C CA . TRP A 1 201 ? -0.151 30.666 -19.650 1.00 80.88 201 TRP A CA 1
ATOM 1576 C C . TRP A 1 201 ? -1.075 31.691 -20.313 1.00 80.88 201 TRP A C 1
ATOM 1578 O O . TRP A 1 201 ? -0.814 32.891 -20.192 1.00 80.88 201 TRP A O 1
ATOM 1588 N N . SER A 1 202 ? -2.157 31.241 -20.951 1.00 80.56 202 SER A N 1
ATOM 1589 C CA . SER A 1 202 ? -3.192 32.102 -21.517 1.00 80.56 202 SER A CA 1
ATOM 1590 C C . SER A 1 202 ? -3.812 33.005 -20.447 1.00 80.56 202 SER A C 1
ATOM 1592 O O . SER A 1 202 ? -3.950 32.636 -19.277 1.00 80.56 202 SER A O 1
ATOM 1594 N N . SER A 1 203 ? -4.203 34.212 -20.854 1.00 66.50 203 SER A N 1
ATOM 1595 C CA . SER A 1 203 ? -4.840 35.215 -19.992 1.00 66.50 203 SER A CA 1
ATOM 1596 C C . SER A 1 203 ? -6.143 34.721 -19.351 1.00 66.50 203 SER A C 1
ATOM 1598 O O . SER A 1 203 ? -6.443 35.118 -18.229 1.00 66.50 203 SER A O 1
ATOM 1600 N N . VAL A 1 204 ? -6.854 33.788 -19.994 1.00 61.84 204 VAL A N 1
ATOM 1601 C CA . VAL A 1 204 ? -8.096 33.176 -19.484 1.00 61.84 204 VAL A CA 1
ATOM 1602 C C . VAL A 1 204 ? -7.868 32.389 -18.185 1.00 61.84 204 VAL A C 1
ATOM 1604 O O . VAL A 1 204 ? -8.729 32.386 -17.315 1.00 61.84 204 VAL A O 1
ATOM 1607 N N . SER A 1 205 ? -6.692 31.777 -17.999 1.00 52.72 205 SER A N 1
ATOM 1608 C CA . SER A 1 205 ? -6.342 31.060 -16.759 1.00 52.72 205 SER A CA 1
ATOM 1609 C C . SER A 1 205 ? -5.886 31.985 -15.618 1.00 52.72 205 SER A C 1
ATOM 1611 O O . SER A 1 205 ? -5.752 31.530 -14.482 1.00 52.72 205 SER A O 1
ATOM 1613 N N . LYS A 1 206 ? -5.609 33.267 -15.906 1.00 51.84 206 LYS A N 1
ATOM 1614 C CA . LYS A 1 206 ? -5.154 34.273 -14.925 1.00 51.84 206 LYS A CA 1
ATOM 1615 C C . LYS A 1 206 ? -6.281 35.174 -14.420 1.00 51.84 206 LYS A C 1
ATOM 1617 O O . LYS A 1 206 ? -6.132 35.768 -13.353 1.00 51.84 206 LYS A O 1
ATOM 1622 N N . ASP A 1 207 ? -7.396 35.247 -15.142 1.00 49.31 207 ASP A N 1
ATOM 1623 C CA . ASP A 1 207 ? -8.606 35.912 -14.670 1.00 49.31 207 ASP A CA 1
ATOM 1624 C C . ASP A 1 207 ? -9.342 35.006 -13.672 1.00 49.31 207 ASP A C 1
ATOM 1626 O O . ASP A 1 207 ? -10.058 34.070 -14.021 1.00 49.31 207 ASP A O 1
ATOM 1630 N N . ASN A 1 208 ? -9.179 35.305 -12.381 1.00 50.88 208 ASN A N 1
ATOM 1631 C CA . ASN A 1 208 ? -9.884 34.656 -11.268 1.00 50.88 208 ASN A CA 1
ATOM 1632 C C . ASN A 1 208 ? -11.414 34.890 -11.270 1.00 50.88 208 ASN A C 1
ATOM 1634 O O . ASN A 1 208 ? -12.088 34.507 -10.316 1.00 50.88 208 ASN A O 1
ATOM 1638 N N . SER A 1 209 ? -11.983 35.498 -12.314 1.00 49.12 209 SER A N 1
ATOM 1639 C CA . SER A 1 209 ? -13.407 35.844 -12.411 1.00 49.12 209 SER A CA 1
ATOM 1640 C C . SER A 1 209 ? -14.337 34.636 -12.590 1.00 49.12 209 SER A C 1
ATOM 1642 O O . SER A 1 209 ? -15.533 34.761 -12.351 1.00 49.12 209 SER A O 1
ATOM 1644 N N . PHE A 1 210 ? -13.809 33.457 -12.944 1.00 45.47 210 PHE A N 1
ATOM 1645 C CA . PHE A 1 210 ? -14.599 32.233 -13.158 1.00 45.47 210 PHE A CA 1
ATOM 1646 C C . PHE A 1 210 ? -14.501 31.189 -12.034 1.00 45.47 210 PHE A C 1
ATOM 1648 O O . PHE A 1 210 ? -15.080 30.113 -12.150 1.00 45.47 210 PHE A O 1
ATOM 1655 N N . ARG A 1 211 ? -13.786 31.472 -10.935 1.00 43.66 211 ARG A N 1
ATOM 1656 C CA . ARG A 1 211 ? -13.650 30.536 -9.796 1.00 43.66 211 ARG A CA 1
ATOM 1657 C C . ARG A 1 211 ? -14.661 30.753 -8.664 1.00 43.66 211 ARG A C 1
ATOM 1659 O O . ARG A 1 211 ? -14.556 30.095 -7.634 1.00 43.66 211 ARG A O 1
ATOM 1666 N N . SER A 1 212 ? -15.631 31.644 -8.846 1.00 38.72 212 SER A N 1
ATOM 1667 C CA . SER A 1 212 ? -16.691 31.923 -7.875 1.00 38.72 212 SER A CA 1
ATOM 1668 C C . SER A 1 212 ? -18.068 31.544 -8.423 1.00 38.72 212 SER A C 1
ATOM 1670 O O . SER A 1 212 ? -18.861 32.432 -8.731 1.00 38.72 212 SER A O 1
ATOM 1672 N N . VAL A 1 213 ? -18.341 30.243 -8.553 1.00 39.22 213 VAL A N 1
ATOM 1673 C CA . VAL A 1 213 ? -19.701 29.676 -8.488 1.00 39.22 213 VAL A CA 1
ATOM 1674 C C . VAL A 1 213 ? -19.627 28.322 -7.797 1.00 39.22 213 VAL A C 1
ATOM 1676 O O . VAL A 1 213 ? -18.775 27.508 -8.219 1.00 39.22 213 VAL A O 1
#

Radius of gyration: 22.95 Å; chains: 1; bounding box: 51×55×60 Å

Sequence (213 aa):
MMAENNISFYVAPKLFELIRECSKDPNALASVSLDRCTAAYKLKYGVSDFFAKGIIECMKTCPISLNIDEGTSDVSSNNKKVLAVLVSYFSTVKEQVVVEHLASLELIKAGAETIFNAMKELMDINSIPWKNLQSCLFDSCNVVRGNKSGVEARLREHAPHILDINVDSCHHIHNAVKQFCFPFEGWVERLFHGLKTDFKWSSVSKDNSFRSV

Secondary structure (DSSP, 8-state):
-TTTTT--GGGHHHHHHHHHHHTT-HHHHHH----HHHHHHHIIIIIHHHHHHHHHHHHHHS-EEEEEEEEE-TT-TT--EEEEEEEEEEETTTTEEEEEEEEEEEES---HHHHHHHHHHHHHHTT--GGGEEEEE--S-HHHH-TTTSHHHHHHHH-TT-B-----HHHHHHHHHHHHHGGGTTHHHHHHHHHHHHHHHSGGGT-GGGS--

Foldseek 3Di:
DCVVVVNDPVCVVVVVVVVVVLVVDVPCNVPDDADPVNVVCCVVVPVLVVVLLVVLVQLQPAAKEKEWEKDFDPPDPQRKIKIWIWMWTQDPVVRGIDIGTNDIDIDSDPAQVRVLVVVVCVCVVSVRQLQRHQEYEDAPDCRAPVCPHHNVVVSCVRNVNHDCPDYDPVNVVVVVVVVVCVVVVCPVVCVVVVVVVCVCPPPVVVPPVPVPD

Organism: Elysia chlorotica (NCBI:txid188477)

pLDDT: mean 85.58, std 12.69, range [38.72, 96.38]